Protein AF-A0A961VAF9-F1 (afdb_monomer)

Foldseek 3Di:
DQVLCVCPVVLPDPPDDPVVSVVSVVSNCVLVVLVVVVVVVVVVLVVVLVVVVDDDQQCPDPPDPGGDDDDDPVVVVVVVVVVVVCVVCVVVVVVLVCCLVPPPLCVVLVRCVQVVVLVVVVVLLCLLCVLLVSVVSVVVVVCVVVVHDPDDDPDPDDDPDDDDLVVLCVVLVVLLVQLVVVVVCVVVVSGPPVCNSSSVSSNCSSVSVVVVPDDDDDPRCSSNPDSCNVVPDPVVVVVVVVVVVVCVVVVDDPDDPPDPDPPDPPDDPDDDDDDDDDDD

Rad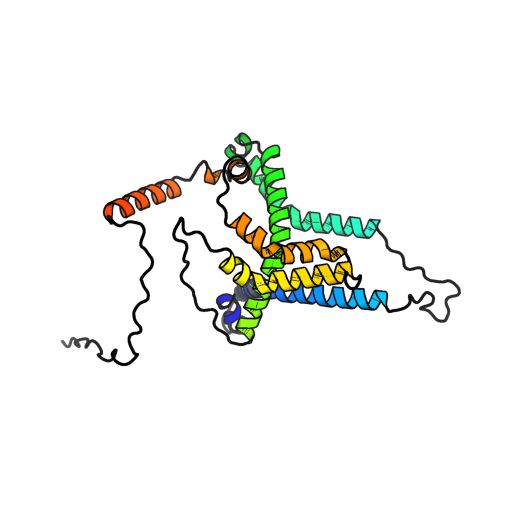ius of gyration: 27.32 Å; Cα contacts (8 Å, |Δi|>4): 139; chains: 1; bounding box: 83×64×80 Å

Nearest PDB structures (foldseek):
  1cnt-assembly2_2  TM=1.949E-01  e=6.507E+00  Homo sapiens

Structure (mmCIF, N/CA/C/O backbone):
data_AF-A0A961VAF9-F1
#
_entry.id   AF-A0A961VAF9-F1
#
loop_
_atom_site.group_PDB
_atom_site.id
_atom_site.type_symbol
_atom_site.label_atom_id
_atom_site.label_alt_id
_atom_site.label_comp_id
_atom_site.label_asym_id
_atom_site.label_entity_id
_atom_site.label_seq_id
_atom_site.pdbx_PDB_ins_code
_atom_site.Cartn_x
_atom_site.Cartn_y
_atom_site.Cartn_z
_atom_site.occupancy
_atom_site.B_iso_or_equiv
_atom_site.auth_seq_id
_atom_site.auth_comp_id
_atom_site.auth_asym_id
_atom_site.auth_atom_id
_atom_site.pdbx_PDB_model_num
ATOM 1 N N . CYS A 1 1 ? -14.436 -11.358 1.259 1.00 66.25 1 CYS A N 1
ATOM 2 C CA . CYS A 1 1 ? -14.770 -10.907 -0.113 1.00 66.25 1 CYS A CA 1
ATOM 3 C C . CYS A 1 1 ? -15.992 -11.623 -0.692 1.00 66.25 1 CYS A C 1
ATOM 5 O O . CYS A 1 1 ? -16.786 -10.971 -1.353 1.00 66.25 1 CYS A O 1
ATOM 7 N N . GLN A 1 2 ? -16.169 -12.926 -0.427 1.00 75.94 2 GLN A N 1
ATOM 8 C CA . GLN A 1 2 ? -17.202 -13.765 -1.047 1.00 75.94 2 GLN A CA 1
ATOM 9 C C . GLN A 1 2 ? -18.628 -13.188 -1.030 1.00 75.94 2 GLN A C 1
ATOM 11 O O . GLN A 1 2 ? -19.203 -13.050 -2.103 1.00 75.94 2 GLN A O 1
ATOM 16 N N . GLY A 1 3 ? -19.168 -12.780 0.126 1.00 77.38 3 GLY A N 1
ATOM 17 C CA . GLY A 1 3 ? -20.541 -12.248 0.199 1.00 77.38 3 GLY A CA 1
ATOM 18 C C . GLY A 1 3 ? -20.786 -11.068 -0.750 1.00 77.38 3 GLY A C 1
ATOM 19 O O . GLY A 1 3 ? -21.711 -11.088 -1.554 1.00 77.38 3 GLY A O 1
ATOM 20 N N . ASN A 1 4 ? -19.883 -10.084 -0.760 1.00 80.75 4 ASN A N 1
ATOM 21 C CA . ASN A 1 4 ? -20.026 -8.905 -1.620 1.00 80.75 4 ASN A CA 1
ATOM 22 C C . ASN A 1 4 ? -19.870 -9.225 -3.120 1.00 80.75 4 ASN A C 1
ATOM 24 O O . ASN A 1 4 ? -20.520 -8.584 -3.941 1.00 80.75 4 ASN A O 1
ATOM 28 N N . LEU A 1 5 ? -19.081 -10.242 -3.490 1.00 82.19 5 LEU A N 1
ATOM 29 C CA . LEU A 1 5 ? -18.934 -10.683 -4.886 1.00 82.19 5 LEU A CA 1
ATOM 30 C C . LEU A 1 5 ? -20.105 -11.551 -5.370 1.00 82.19 5 LEU A C 1
ATOM 32 O O . LEU A 1 5 ? -20.461 -11.494 -6.545 1.00 82.19 5 LEU A O 1
ATOM 36 N N . GLN A 1 6 ? -20.751 -12.314 -4.483 1.00 79.44 6 GLN A N 1
ATOM 37 C CA . GLN A 1 6 ? -21.933 -13.121 -4.821 1.00 79.44 6 GLN A CA 1
ATOM 38 C C . GLN A 1 6 ? -23.106 -12.256 -5.306 1.00 79.44 6 GLN A C 1
ATOM 40 O O . GLN A 1 6 ? -23.900 -12.675 -6.151 1.00 79.44 6 GLN A O 1
ATOM 45 N N . HIS A 1 7 ? -23.177 -11.012 -4.835 1.00 79.19 7 HIS A N 1
ATOM 46 C CA . HIS A 1 7 ? -24.197 -10.051 -5.232 1.00 79.19 7 HIS A CA 1
ATOM 47 C C . HIS A 1 7 ? -23.969 -9.416 -6.612 1.00 79.19 7 HIS A C 1
ATOM 49 O O . HIS A 1 7 ? -24.805 -8.629 -7.046 1.00 79.19 7 HIS A O 1
ATOM 55 N N . ILE A 1 8 ? -22.920 -9.779 -7.363 1.00 83.50 8 ILE A N 1
ATOM 56 C CA . ILE A 1 8 ? -22.688 -9.243 -8.718 1.00 83.50 8 ILE A CA 1
ATOM 57 C C . ILE A 1 8 ? -23.890 -9.446 -9.652 1.00 83.50 8 ILE A C 1
ATOM 59 O O . ILE A 1 8 ? -24.212 -8.577 -10.460 1.00 83.50 8 ILE A O 1
ATOM 63 N N . ARG A 1 9 ? -24.632 -10.547 -9.471 1.00 80.12 9 ARG A N 1
ATOM 64 C CA . ARG A 1 9 ? -25.852 -10.859 -10.233 1.00 80.12 9 ARG A CA 1
ATOM 65 C C . ARG A 1 9 ? -27.023 -9.916 -9.926 1.00 80.12 9 ARG A C 1
ATOM 67 O O . ARG A 1 9 ? -27.927 -9.789 -10.743 1.00 80.12 9 ARG A O 1
ATOM 74 N N . LEU A 1 10 ? -27.015 -9.226 -8.783 1.00 82.81 10 LEU A N 1
ATOM 75 C CA . LEU A 1 10 ? -28.052 -8.250 -8.426 1.00 82.81 10 LEU A CA 1
ATOM 76 C C . LEU A 1 10 ? -27.888 -6.919 -9.175 1.00 82.81 10 LEU A C 1
ATOM 78 O O . LEU A 1 10 ? -28.851 -6.160 -9.268 1.00 82.81 10 LEU A O 1
ATOM 82 N N . LEU A 1 11 ? -26.722 -6.646 -9.778 1.00 82.62 11 LEU A N 1
ATOM 83 C CA . LEU A 1 11 ? -26.528 -5.454 -10.615 1.00 82.62 11 LEU A CA 1
ATOM 84 C C . LEU A 1 11 ? -27.435 -5.462 -11.853 1.00 82.62 11 LEU A C 1
ATOM 86 O O . LEU A 1 11 ? -27.922 -4.410 -12.268 1.00 82.62 11 LEU A O 1
ATOM 90 N N . THR A 1 12 ? -27.693 -6.645 -12.416 1.00 81.38 12 THR A N 1
ATOM 91 C CA . THR A 1 12 ? -28.551 -6.837 -13.595 1.00 81.38 12 THR A CA 1
ATOM 92 C C . THR A 1 12 ? -29.995 -7.197 -13.236 1.00 81.38 12 THR A C 1
ATOM 94 O O . THR A 1 12 ? -30.848 -7.271 -14.122 1.00 81.38 12 THR A O 1
ATOM 97 N N . ALA A 1 13 ? -30.309 -7.366 -11.947 1.00 85.00 13 ALA A N 1
ATOM 98 C CA . ALA A 1 13 ? -31.657 -7.687 -11.498 1.00 85.00 13 ALA A CA 1
ATOM 99 C C . ALA A 1 13 ? -32.637 -6.523 -11.751 1.00 85.00 13 ALA A C 1
ATOM 101 O O . ALA A 1 13 ? -32.325 -5.333 -11.581 1.00 85.00 13 ALA A O 1
ATOM 102 N N . ARG A 1 14 ? -33.856 -6.873 -12.180 1.00 79.88 14 ARG A N 1
ATOM 103 C CA . ARG A 1 14 ? -34.951 -5.920 -12.412 1.00 79.88 14 ARG A CA 1
ATOM 104 C C . ARG A 1 14 ? -35.517 -5.440 -11.069 1.00 79.88 14 ARG A C 1
ATOM 106 O O . ARG A 1 14 ? -35.581 -6.211 -10.121 1.00 79.88 14 ARG A O 1
ATOM 113 N N . GLY A 1 15 ? -35.915 -4.168 -10.995 1.00 85.62 15 GLY A N 1
ATOM 114 C CA . GLY A 1 15 ? -36.557 -3.577 -9.808 1.00 85.62 15 GLY A CA 1
ATOM 115 C C . GLY A 1 15 ? -35.655 -2.722 -8.906 1.00 85.62 15 GLY A C 1
ATOM 116 O O . GLY A 1 15 ? -36.171 -1.975 -8.079 1.00 85.62 15 GLY A O 1
ATOM 117 N N . PHE A 1 16 ? -34.328 -2.743 -9.084 1.00 84.75 16 PHE A N 1
ATOM 118 C CA . PHE A 1 16 ? -33.425 -1.867 -8.326 1.00 84.75 16 PHE A CA 1
ATOM 119 C C . PHE A 1 16 ? -33.318 -0.464 -8.932 1.00 84.75 16 PHE A C 1
ATOM 121 O O . PHE A 1 16 ? -33.100 -0.308 -10.136 1.00 84.75 16 PHE A O 1
ATOM 128 N N . ARG A 1 17 ? -33.396 0.563 -8.075 1.00 90.44 17 ARG A N 1
ATOM 129 C CA . ARG A 1 17 ? -33.114 1.955 -8.455 1.00 90.44 17 ARG A CA 1
ATOM 130 C C . ARG A 1 17 ? -31.636 2.109 -8.865 1.00 90.44 17 ARG A C 1
ATOM 132 O O . ARG A 1 17 ? -30.780 1.463 -8.253 1.00 90.44 17 ARG A O 1
ATOM 139 N N . PRO A 1 18 ? -31.300 2.997 -9.823 1.00 88.00 18 PRO A N 1
ATOM 140 C CA . PRO A 1 18 ? -29.919 3.200 -10.279 1.00 88.00 18 PRO A CA 1
ATOM 141 C C . PRO A 1 18 ? -28.926 3.506 -9.150 1.00 88.00 18 PRO A C 1
ATOM 143 O O . PRO A 1 18 ? -27.828 2.960 -9.135 1.00 88.00 18 PRO A O 1
ATOM 146 N N . LEU A 1 19 ? -29.331 4.308 -8.158 1.00 92.12 19 LEU A N 1
ATOM 147 C CA . LEU A 1 19 ? -28.479 4.651 -7.015 1.00 92.12 19 LEU A CA 1
ATOM 148 C C . LEU A 1 19 ? -28.112 3.422 -6.167 1.00 92.12 19 LEU A C 1
ATOM 150 O O . LEU A 1 19 ? -26.962 3.256 -5.772 1.00 92.12 19 LEU A O 1
ATOM 154 N N . SER A 1 20 ? -29.063 2.513 -5.936 1.00 89.06 20 SER A N 1
ATOM 155 C CA . SER A 1 20 ? -28.802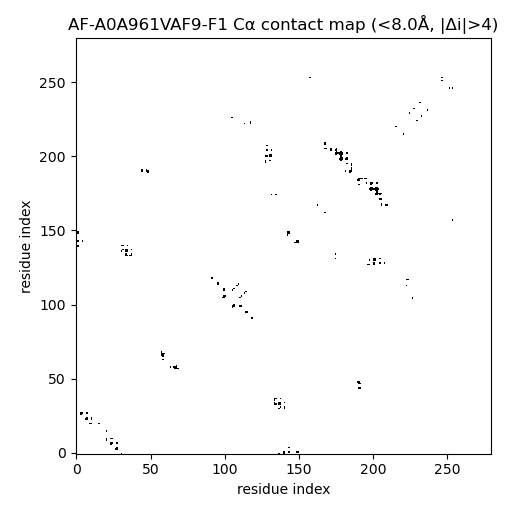 1.259 -5.221 1.00 89.06 20 SER A CA 1
ATOM 156 C C . SER A 1 20 ? -27.828 0.363 -5.990 1.00 89.06 20 SER A C 1
ATOM 158 O O . SER A 1 20 ? -26.962 -0.264 -5.383 1.00 89.06 20 SER A O 1
ATOM 160 N N . ARG A 1 21 ? -27.914 0.347 -7.328 1.00 89.69 21 ARG A N 1
ATOM 161 C CA . ARG A 1 21 ? -26.952 -0.373 -8.178 1.00 89.69 21 ARG A CA 1
ATOM 162 C C . ARG A 1 21 ? -25.558 0.235 -8.096 1.00 89.69 21 ARG A C 1
ATOM 164 O O . ARG A 1 21 ? -24.596 -0.517 -8.022 1.00 89.69 21 ARG A O 1
ATOM 171 N N . LEU A 1 22 ? -25.447 1.564 -8.059 1.00 90.69 22 LEU A N 1
ATOM 172 C CA . LEU A 1 22 ? -24.163 2.247 -7.894 1.00 90.69 22 LEU A CA 1
ATOM 173 C C . LEU A 1 22 ? -23.508 1.891 -6.553 1.00 90.69 22 LEU A C 1
ATOM 175 O O . LEU A 1 22 ? -22.325 1.565 -6.522 1.00 90.69 22 LEU A O 1
ATOM 179 N N . HIS A 1 23 ? -24.271 1.884 -5.458 1.00 89.44 23 HIS A N 1
ATOM 180 C CA . HIS A 1 23 ? -23.754 1.461 -4.153 1.00 89.44 23 HIS A CA 1
ATOM 181 C C . HIS A 1 23 ? -23.282 0.006 -4.158 1.00 89.44 23 HIS A C 1
ATOM 183 O O . HIS A 1 23 ? -22.203 -0.289 -3.642 1.00 89.44 23 HIS A O 1
ATOM 189 N N . LEU A 1 24 ? -24.054 -0.890 -4.778 1.00 89.62 24 LEU A N 1
ATOM 190 C CA . LEU A 1 24 ? -23.666 -2.290 -4.910 1.00 89.62 24 LEU A CA 1
ATOM 191 C C . LEU A 1 24 ? -22.399 -2.447 -5.767 1.00 89.62 24 LEU A C 1
ATOM 193 O O . LEU A 1 24 ? -21.477 -3.163 -5.378 1.00 89.62 24 LEU A O 1
ATOM 197 N N . ALA A 1 25 ? -22.322 -1.736 -6.894 1.00 90.25 25 ALA A N 1
ATOM 198 C CA . ALA A 1 25 ? -21.160 -1.731 -7.775 1.00 90.25 25 ALA A CA 1
ATOM 199 C C . ALA A 1 25 ? -19.915 -1.213 -7.048 1.00 90.25 25 ALA A C 1
ATOM 201 O O . ALA A 1 25 ? -18.855 -1.820 -7.156 1.00 90.25 25 ALA A O 1
ATOM 202 N N . ASN A 1 26 ? -20.046 -0.154 -6.246 1.00 90.38 26 ASN A N 1
ATOM 203 C CA . ASN A 1 26 ? -18.951 0.361 -5.429 1.00 90.38 26 ASN A CA 1
ATOM 204 C C . ASN A 1 26 ? -18.474 -0.674 -4.394 1.00 90.38 26 ASN A C 1
ATOM 206 O O . ASN A 1 26 ? -17.274 -0.864 -4.218 1.00 90.38 26 ASN A O 1
ATOM 210 N N . GLY A 1 27 ? -19.403 -1.397 -3.758 1.00 88.56 27 GLY A N 1
ATOM 211 C CA . GLY A 1 27 ? -19.077 -2.496 -2.843 1.00 88.56 27 GLY A CA 1
ATOM 212 C C . GLY A 1 27 ? -18.326 -3.648 -3.520 1.00 88.56 27 GLY A C 1
ATOM 213 O O . GLY A 1 27 ? -17.401 -4.201 -2.935 1.00 88.56 27 GLY A O 1
ATOM 214 N N . ILE A 1 28 ? -18.680 -3.979 -4.763 1.00 89.44 28 ILE A N 1
ATOM 215 C CA . ILE A 1 28 ? -17.993 -4.991 -5.582 1.00 89.44 28 ILE A CA 1
ATOM 216 C C . ILE A 1 28 ? -16.599 -4.494 -6.006 1.00 89.44 28 ILE A C 1
ATOM 218 O O . ILE A 1 28 ? -15.602 -5.198 -5.820 1.00 89.44 28 ILE A O 1
ATOM 222 N N . MET A 1 29 ? -16.511 -3.259 -6.509 1.00 90.88 29 MET A N 1
ATOM 223 C CA . MET A 1 29 ? -15.258 -2.632 -6.944 1.00 90.88 29 MET A CA 1
ATOM 224 C C . MET A 1 29 ? -14.250 -2.468 -5.809 1.00 90.88 29 MET A C 1
ATOM 226 O O . MET A 1 29 ? -13.053 -2.584 -6.055 1.00 90.88 29 MET A O 1
ATOM 230 N N . ALA A 1 30 ? -14.706 -2.286 -4.568 1.00 88.56 30 ALA A N 1
ATOM 231 C CA . ALA A 1 30 ? -13.831 -2.214 -3.402 1.00 88.56 30 ALA A CA 1
ATOM 232 C C . ALA A 1 30 ? -12.974 -3.480 -3.190 1.00 88.56 30 ALA A C 1
ATOM 234 O O . ALA A 1 30 ? -11.916 -3.380 -2.578 1.00 88.56 30 ALA A O 1
ATOM 235 N N . TYR A 1 31 ? -13.399 -4.648 -3.696 1.00 88.31 31 TYR A N 1
ATOM 236 C CA . TYR A 1 31 ? -12.602 -5.885 -3.657 1.00 88.31 31 TYR A CA 1
ATOM 237 C C . TYR A 1 31 ? -11.868 -6.175 -4.969 1.00 88.31 31 TYR A C 1
ATOM 239 O O . TYR A 1 31 ? -10.794 -6.767 -4.942 1.00 88.31 31 TYR A O 1
ATOM 247 N N . LEU A 1 32 ? -12.441 -5.788 -6.115 1.00 91.12 32 LEU A N 1
ATOM 248 C CA . LEU A 1 32 ? -11.825 -5.966 -7.440 1.00 91.12 32 LEU A CA 1
ATOM 249 C C . LEU A 1 32 ? -10.683 -4.980 -7.715 1.00 91.12 32 LEU A C 1
ATOM 251 O O . LEU A 1 32 ? -9.834 -5.254 -8.562 1.00 91.12 32 LEU A O 1
ATOM 255 N N . SER A 1 33 ? -10.635 -3.861 -6.994 1.00 93.56 33 SER A N 1
ATOM 256 C CA . SER A 1 33 ? -9.567 -2.868 -7.100 1.00 93.56 33 SER A CA 1
ATOM 257 C C . SER A 1 33 ? -8.182 -3.461 -6.830 1.00 93.56 33 SER A C 1
ATOM 259 O O . SER A 1 33 ? -7.245 -3.132 -7.551 1.00 93.56 33 SER A O 1
ATOM 261 N N . ALA A 1 34 ? -8.040 -4.372 -5.862 1.00 93.69 34 ALA A N 1
ATOM 262 C CA . ALA A 1 34 ? -6.757 -5.009 -5.560 1.00 93.69 34 ALA A CA 1
ATOM 263 C C . ALA A 1 34 ? -6.217 -5.883 -6.712 1.00 93.69 34 ALA A C 1
ATOM 265 O O . ALA A 1 34 ? -5.077 -5.654 -7.113 1.00 93.69 34 ALA A O 1
ATOM 266 N N . PRO A 1 35 ? -6.991 -6.815 -7.308 1.00 94.00 35 PRO A N 1
ATOM 267 C CA . PRO A 1 35 ? -6.584 -7.519 -8.528 1.00 94.00 35 PRO A CA 1
ATOM 268 C C . PRO A 1 35 ? -6.194 -6.596 -9.681 1.00 94.00 35 PRO A C 1
ATOM 270 O O . PRO A 1 35 ? -5.194 -6.844 -10.352 1.00 94.00 35 PRO A O 1
ATOM 273 N N . LEU A 1 36 ? -6.956 -5.522 -9.905 1.00 95.31 36 LEU A N 1
ATOM 274 C CA . LEU A 1 36 ? -6.649 -4.547 -10.954 1.00 95.31 36 LEU A CA 1
ATOM 275 C C . LEU A 1 36 ? -5.341 -3.801 -10.667 1.00 95.31 36 LEU A C 1
ATOM 277 O O . LEU A 1 36 ? -4.541 -3.594 -11.576 1.00 95.31 36 LEU A O 1
ATOM 281 N N . TRP A 1 37 ? -5.095 -3.445 -9.406 1.00 95.69 37 TRP A N 1
ATOM 282 C CA . TRP A 1 37 ? -3.845 -2.819 -8.987 1.00 95.69 37 TRP A CA 1
ATOM 283 C C . TRP A 1 37 ? -2.650 -3.772 -9.129 1.00 95.69 37 TRP A C 1
ATOM 285 O O . TRP A 1 37 ? -1.615 -3.378 -9.662 1.00 95.69 37 TRP A O 1
ATOM 295 N N . ALA A 1 38 ? -2.805 -5.043 -8.749 1.00 95.44 38 ALA A N 1
ATOM 296 C CA . ALA A 1 38 ? -1.780 -6.064 -8.953 1.00 95.44 38 ALA A CA 1
ATOM 297 C C . ALA A 1 38 ? -1.462 -6.257 -10.445 1.00 95.44 38 ALA A C 1
ATOM 299 O O . ALA A 1 38 ? -0.294 -6.299 -10.826 1.00 95.44 38 ALA A O 1
ATOM 300 N N . LEU A 1 39 ? -2.488 -6.311 -11.301 1.00 96.25 39 LEU A N 1
ATOM 301 C CA . LEU A 1 39 ? -2.316 -6.398 -12.751 1.00 96.25 39 LEU A CA 1
ATOM 302 C C . LEU A 1 39 ? -1.578 -5.174 -13.305 1.00 96.25 39 LEU A C 1
ATOM 304 O O . LEU A 1 39 ? -0.668 -5.328 -14.115 1.00 96.25 39 LEU A O 1
ATOM 308 N N . PHE A 1 40 ? -1.922 -3.973 -12.837 1.00 95.44 40 PHE A N 1
ATOM 309 C CA . PHE A 1 40 ? -1.217 -2.745 -13.199 1.00 95.44 40 PHE A CA 1
ATOM 310 C C . PHE A 1 40 ? 0.277 -2.810 -12.842 1.00 95.44 40 PHE A C 1
ATOM 312 O O . PHE A 1 40 ? 1.111 -2.470 -13.678 1.00 95.44 40 PHE A O 1
ATOM 319 N N . LEU A 1 41 ? 0.631 -3.308 -11.651 1.00 93.88 41 LEU A N 1
ATOM 320 C CA . LEU A 1 41 ? 2.032 -3.490 -11.249 1.00 93.88 41 LEU A CA 1
ATOM 321 C C . LEU A 1 41 ? 2.765 -4.512 -12.128 1.00 93.88 41 LEU A C 1
ATOM 323 O O . LEU A 1 41 ? 3.905 -4.270 -12.516 1.00 93.88 41 LEU A O 1
ATOM 327 N N . VAL A 1 42 ? 2.118 -5.631 -12.470 1.00 93.75 42 VAL A N 1
ATOM 328 C CA . VAL A 1 42 ? 2.696 -6.661 -13.351 1.00 93.75 42 VAL A CA 1
ATOM 329 C C . VAL A 1 42 ? 2.936 -6.109 -14.754 1.00 93.75 42 VAL A C 1
ATOM 331 O O . VAL A 1 42 ? 4.034 -6.250 -15.285 1.00 93.75 42 VAL A O 1
ATOM 334 N N . ILE A 1 43 ? 1.942 -5.439 -15.342 1.00 94.69 43 ILE A N 1
ATOM 335 C CA . ILE A 1 43 ? 2.075 -4.809 -16.661 1.00 94.69 43 ILE A CA 1
ATOM 336 C C . ILE A 1 43 ? 3.176 -3.744 -16.628 1.00 94.69 43 ILE A C 1
ATOM 338 O O . ILE A 1 43 ? 4.029 -3.722 -17.511 1.00 94.69 43 ILE A O 1
ATOM 342 N N . GLY A 1 44 ? 3.212 -2.907 -15.588 1.00 91.62 44 GLY A N 1
ATOM 343 C CA . GLY A 1 44 ? 4.259 -1.903 -15.407 1.00 91.62 44 GLY A CA 1
ATOM 344 C C . GLY A 1 44 ? 5.659 -2.514 -15.310 1.00 91.62 44 GLY A C 1
ATOM 345 O O . GLY A 1 44 ? 6.590 -2.004 -15.928 1.00 91.62 44 GLY A O 1
ATOM 346 N N . ALA A 1 45 ? 5.809 -3.636 -14.602 1.00 89.94 45 ALA A N 1
ATOM 347 C CA . ALA A 1 45 ? 7.071 -4.366 -14.520 1.00 89.94 45 ALA A CA 1
ATOM 348 C C . ALA A 1 45 ? 7.495 -4.957 -15.878 1.00 89.94 45 ALA A C 1
ATOM 350 O O . ALA A 1 45 ? 8.669 -4.874 -16.234 1.00 89.94 45 ALA A O 1
ATOM 351 N N . ILE A 1 46 ? 6.552 -5.499 -16.658 1.00 91.00 46 ILE A N 1
ATOM 352 C CA . ILE A 1 46 ? 6.816 -6.009 -18.014 1.00 91.00 46 ILE A CA 1
ATOM 353 C C . ILE A 1 46 ? 7.276 -4.875 -18.937 1.00 91.00 46 ILE A C 1
ATOM 355 O O . ILE A 1 46 ? 8.287 -5.022 -19.619 1.00 91.00 46 ILE A O 1
ATOM 359 N N . ILE A 1 47 ? 6.579 -3.734 -18.927 1.00 88.75 47 ILE A N 1
ATOM 360 C CA . ILE A 1 47 ? 6.949 -2.558 -19.730 1.00 88.75 47 ILE A CA 1
ATOM 361 C C . ILE A 1 47 ? 8.336 -2.048 -19.323 1.00 88.75 47 ILE A C 1
ATOM 363 O O . ILE A 1 47 ? 9.161 -1.750 -20.184 1.00 88.75 47 ILE A O 1
ATOM 367 N N . ALA A 1 48 ? 8.628 -1.992 -18.021 1.00 86.00 48 ALA A N 1
ATOM 368 C CA . ALA A 1 48 ? 9.946 -1.597 -17.531 1.00 86.00 48 ALA A CA 1
ATOM 369 C C . ALA A 1 48 ? 11.056 -2.547 -18.012 1.00 86.00 48 ALA A C 1
ATOM 371 O O . ALA A 1 48 ? 12.142 -2.089 -18.355 1.00 86.00 48 ALA A O 1
ATOM 372 N N . LEU A 1 49 ? 10.792 -3.855 -18.077 1.00 85.81 49 LEU A N 1
ATOM 373 C CA . LEU A 1 49 ? 11.743 -4.837 -18.601 1.00 85.81 49 LEU A CA 1
ATOM 374 C C . LEU A 1 49 ? 11.932 -4.709 -20.124 1.00 85.81 49 LEU A C 1
ATOM 376 O O . LEU A 1 49 ? 13.053 -4.796 -20.623 1.00 85.81 49 LEU A O 1
ATOM 380 N N . GLN A 1 50 ? 10.855 -4.445 -20.869 1.00 85.38 50 GLN A N 1
ATOM 381 C CA . GLN A 1 50 ? 10.928 -4.161 -22.306 1.00 85.38 50 GLN A CA 1
ATOM 382 C C . GLN A 1 50 ? 11.751 -2.900 -22.588 1.00 85.38 50 GLN A C 1
ATOM 384 O O . GLN A 1 50 ? 12.606 -2.914 -23.468 1.00 85.38 50 GLN A O 1
ATOM 389 N N . GLY A 1 51 ? 11.572 -1.841 -21.794 1.00 81.00 51 GLY A N 1
ATOM 390 C CA . GLY A 1 51 ? 12.348 -0.605 -21.921 1.00 81.00 51 GLY A CA 1
ATOM 391 C C . GLY A 1 51 ? 13.856 -0.778 -21.702 1.00 81.00 51 GLY A C 1
ATOM 392 O O . GLY A 1 51 ? 14.630 0.024 -22.208 1.00 81.00 51 GLY A O 1
ATOM 393 N N . GLN A 1 52 ? 14.293 -1.826 -20.994 1.00 77.81 52 GLN A N 1
ATOM 394 C CA . GLN A 1 52 ? 15.720 -2.148 -20.838 1.00 77.81 52 GLN A CA 1
ATOM 395 C C . GLN A 1 52 ? 16.314 -2.884 -22.047 1.00 77.81 52 GLN A C 1
ATOM 397 O O . GLN A 1 52 ? 17.530 -2.898 -22.221 1.00 77.81 52 GLN A O 1
ATOM 402 N N . THR A 1 53 ? 15.475 -3.528 -22.860 1.00 78.62 53 THR A N 1
ATOM 403 C CA . THR A 1 53 ? 15.904 -4.373 -23.988 1.00 78.62 53 THR A CA 1
ATOM 404 C C . THR A 1 53 ? 15.660 -3.722 -25.345 1.00 78.62 53 THR A C 1
ATOM 406 O O . THR A 1 53 ? 16.344 -4.058 -26.310 1.00 78.62 53 THR A O 1
ATOM 409 N N . MET A 1 54 ? 14.718 -2.779 -25.432 1.00 77.81 54 MET A N 1
ATOM 410 C CA . MET A 1 54 ? 14.480 -1.997 -26.639 1.00 77.81 54 MET A CA 1
ATOM 411 C C . MET A 1 54 ? 15.515 -0.870 -26.762 1.00 77.81 54 MET A C 1
ATOM 413 O O . MET A 1 54 ? 15.620 -0.045 -25.852 1.00 77.81 54 MET A O 1
ATOM 417 N N . PRO A 1 55 ? 16.270 -0.796 -27.873 1.00 75.88 55 PRO A N 1
ATOM 418 C CA . PRO A 1 55 ? 17.131 0.347 -28.134 1.00 75.88 55 PRO A CA 1
ATOM 419 C C . PRO A 1 55 ? 16.280 1.614 -28.277 1.00 75.88 55 PRO A C 1
ATOM 421 O O . PRO A 1 55 ? 15.198 1.591 -28.863 1.00 75.88 55 PRO A O 1
ATOM 424 N N . ILE A 1 56 ? 16.773 2.721 -27.725 1.00 77.25 56 ILE A N 1
ATOM 425 C CA . ILE A 1 56 ? 16.114 4.023 -27.832 1.00 77.25 56 ILE A CA 1
ATOM 426 C C . ILE A 1 56 ? 16.189 4.473 -29.293 1.00 77.25 56 ILE A C 1
ATOM 428 O O . ILE A 1 56 ? 17.282 4.623 -29.840 1.00 77.25 56 ILE A O 1
ATOM 432 N N . ASP A 1 57 ? 15.030 4.690 -29.913 1.00 77.94 57 ASP A N 1
ATOM 433 C CA . ASP A 1 57 ? 14.950 5.254 -31.256 1.00 77.94 57 ASP A CA 1
ATOM 434 C C . ASP A 1 57 ? 15.086 6.780 -31.188 1.00 77.94 57 ASP A C 1
ATOM 436 O O . ASP A 1 57 ? 14.181 7.492 -30.748 1.00 77.94 57 ASP A O 1
ATOM 440 N N . TYR A 1 58 ? 16.257 7.280 -31.579 1.00 81.56 58 TYR A N 1
ATOM 441 C CA . TYR A 1 58 ? 16.551 8.713 -31.617 1.00 81.56 58 TYR A CA 1
ATOM 442 C C . TYR A 1 58 ? 16.013 9.396 -32.884 1.00 81.56 58 TYR A C 1
ATOM 444 O O .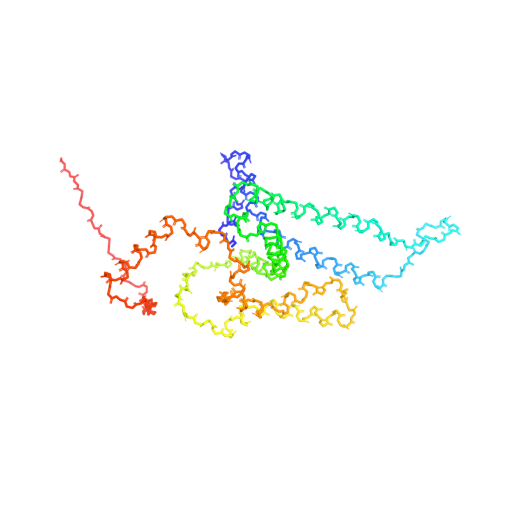 TYR A 1 58 ? 15.977 10.626 -32.922 1.00 81.56 58 TYR A O 1
ATOM 452 N N . PHE A 1 59 ? 15.594 8.629 -33.898 1.00 84.38 59 PHE A N 1
ATOM 453 C CA . PHE A 1 59 ? 15.062 9.125 -35.170 1.00 84.38 59 PHE A CA 1
ATOM 454 C C . PHE A 1 59 ? 13.726 8.438 -35.507 1.00 84.38 59 PHE A C 1
ATOM 456 O O . PHE A 1 59 ? 13.614 7.779 -36.541 1.00 84.38 59 PHE A O 1
ATOM 463 N N . PRO A 1 60 ? 12.686 8.617 -34.669 1.00 79.38 60 PRO A N 1
ATOM 464 C CA . PRO A 1 60 ? 11.386 7.984 -34.891 1.00 79.38 60 PRO A CA 1
ATOM 465 C C . PRO A 1 60 ? 10.670 8.505 -36.149 1.00 79.38 60 PRO A C 1
ATOM 467 O O . PRO A 1 60 ? 9.774 7.842 -36.669 1.00 79.38 60 PRO A O 1
ATOM 470 N N . ASP A 1 61 ? 11.044 9.693 -36.638 1.00 80.94 61 ASP A N 1
ATOM 471 C CA . ASP A 1 61 ? 10.561 10.255 -37.900 1.00 80.94 61 ASP A CA 1
ATOM 472 C C . ASP A 1 61 ? 11.638 10.089 -38.994 1.00 80.94 61 ASP A C 1
ATOM 474 O O . ASP A 1 61 ? 12.734 10.647 -38.843 1.00 80.94 61 ASP A O 1
ATOM 478 N N . PRO A 1 62 ? 11.343 9.380 -40.107 1.00 79.12 62 PRO A N 1
ATOM 479 C CA . PRO A 1 62 ? 12.286 9.156 -41.206 1.00 79.12 62 PRO A CA 1
ATOM 480 C C . PRO A 1 62 ? 12.881 10.432 -41.812 1.00 79.12 62 PRO A C 1
ATOM 482 O O . PRO A 1 62 ? 13.931 10.368 -42.450 1.00 79.12 62 PRO A O 1
ATOM 485 N N . TYR A 1 63 ? 12.212 11.579 -41.651 1.00 84.94 63 TYR A N 1
ATOM 486 C CA . TYR A 1 63 ? 12.614 12.850 -42.254 1.00 84.94 63 TYR A CA 1
ATOM 487 C C . TYR A 1 63 ? 13.166 13.870 -41.244 1.00 84.94 63 TYR A C 1
ATOM 489 O O . TYR A 1 63 ? 13.370 15.033 -41.603 1.00 84.94 63 TYR A O 1
ATOM 497 N N . SER A 1 64 ? 13.444 13.471 -39.997 1.00 84.19 64 SER A N 1
ATOM 498 C CA . SER A 1 64 ? 14.068 14.367 -39.016 1.00 84.19 64 SER A CA 1
ATOM 499 C C . SER A 1 64 ? 15.585 14.457 -39.208 1.00 84.19 64 SER A C 1
ATOM 501 O O . SER A 1 64 ? 16.301 13.462 -39.141 1.00 84.19 64 SER A O 1
ATOM 503 N N . LEU A 1 65 ? 16.100 15.678 -39.383 1.00 83.62 65 LEU A N 1
ATOM 504 C CA . LEU A 1 65 ? 17.543 15.961 -39.448 1.00 83.62 65 LEU A CA 1
ATOM 505 C C . LEU A 1 65 ? 18.207 16.031 -38.060 1.00 83.62 65 LEU A C 1
ATOM 507 O O . LEU A 1 65 ? 19.431 16.116 -37.970 1.00 83.62 65 LEU A O 1
ATOM 511 N N . PHE A 1 66 ? 17.415 16.013 -36.982 1.00 86.19 66 PHE A N 1
ATOM 512 C CA . PHE A 1 66 ? 17.892 16.138 -35.605 1.00 86.19 66 PHE A CA 1
ATOM 513 C C . PHE A 1 66 ? 17.364 14.995 -34.727 1.00 86.19 66 PHE A C 1
ATOM 515 O O . PHE A 1 66 ? 16.195 14.619 -34.860 1.00 86.19 66 PHE A O 1
ATOM 522 N N . PRO A 1 67 ? 18.188 14.457 -33.809 1.00 83.38 67 PRO A N 1
ATOM 523 C CA . PRO A 1 67 ? 17.751 13.408 -32.900 1.00 83.38 67 PRO A CA 1
ATOM 524 C C . PRO A 1 67 ? 16.763 13.948 -31.858 1.00 83.38 67 PRO A C 1
ATOM 526 O O . PRO A 1 67 ? 16.956 15.034 -31.301 1.00 83.38 67 PRO A O 1
ATOM 529 N N . THR A 1 68 ? 15.734 13.165 -31.534 1.00 81.44 68 THR A N 1
ATOM 530 C CA . THR A 1 68 ? 14.848 13.433 -30.396 1.00 81.44 68 THR A CA 1
ATOM 531 C C . THR A 1 68 ? 15.395 12.754 -29.151 1.00 81.44 68 THR A C 1
ATOM 533 O O . THR A 1 68 ? 15.324 11.534 -29.004 1.00 81.44 68 THR A O 1
ATOM 536 N N . TRP A 1 69 ? 15.953 13.545 -28.238 1.00 78.94 69 TRP A N 1
ATOM 537 C CA . TRP A 1 69 ? 16.440 13.031 -26.963 1.00 78.94 69 TRP A CA 1
ATOM 538 C C . TRP A 1 69 ? 15.266 12.704 -26.032 1.00 78.94 69 TRP A C 1
ATOM 540 O O . TRP A 1 69 ? 14.372 13.540 -25.874 1.00 78.94 69 TRP A O 1
ATOM 550 N N . PRO A 1 70 ? 15.255 11.534 -25.374 1.00 74.50 70 PRO A N 1
ATOM 551 C CA . PRO A 1 70 ? 14.273 11.248 -24.338 1.00 74.50 70 PRO A CA 1
ATOM 552 C C . PRO A 1 70 ? 14.489 12.197 -23.151 1.00 74.50 70 PRO A C 1
ATOM 554 O O . PRO A 1 70 ? 15.539 12.183 -22.510 1.00 74.50 70 PRO A O 1
ATOM 557 N N . VAL A 1 71 ? 13.492 13.036 -22.861 1.00 76.81 71 VAL A N 1
ATOM 558 C CA . VAL A 1 71 ? 13.529 13.993 -21.746 1.00 76.81 71 VAL A CA 1
ATOM 559 C C . VAL A 1 71 ? 12.732 13.434 -20.571 1.00 76.81 71 VAL A C 1
ATOM 561 O O . VAL A 1 71 ? 11.529 13.202 -20.683 1.00 76.81 71 VAL A O 1
ATOM 564 N N . ILE A 1 72 ? 13.394 13.256 -19.427 1.00 75.69 72 ILE A N 1
ATOM 565 C CA . ILE A 1 72 ? 12.733 12.998 -18.144 1.00 75.69 72 ILE A CA 1
ATOM 566 C C . ILE A 1 72 ? 12.529 14.352 -17.460 1.00 75.69 72 ILE A C 1
ATOM 568 O O . ILE A 1 72 ? 13.477 14.950 -16.957 1.00 75.69 72 ILE A O 1
ATOM 572 N N . ASP A 1 73 ? 11.294 14.853 -17.470 1.00 85.25 73 ASP A N 1
ATOM 573 C CA . ASP A 1 73 ? 10.938 16.115 -16.814 1.00 85.25 73 ASP A CA 1
ATOM 574 C C . ASP A 1 73 ? 10.643 15.869 -15.324 1.00 85.25 73 ASP A C 1
ATOM 576 O O . ASP A 1 73 ? 9.519 15.548 -14.917 1.00 85.25 73 ASP A O 1
ATOM 580 N N . SER A 1 74 ? 11.697 15.967 -14.512 1.00 87.06 74 SER A N 1
ATOM 581 C CA . SER A 1 74 ? 11.645 15.754 -13.062 1.00 87.06 74 SER A CA 1
ATOM 582 C C . SER A 1 74 ? 10.702 16.727 -12.352 1.00 87.06 74 SER A C 1
ATOM 584 O O . SER A 1 74 ? 10.031 16.330 -11.398 1.00 87.06 74 SER A O 1
ATOM 586 N N . ASP A 1 75 ? 10.596 17.970 -12.827 1.00 90.88 75 ASP A N 1
ATOM 587 C CA . ASP A 1 75 ? 9.743 18.990 -12.212 1.00 90.88 75 ASP A CA 1
ATOM 588 C C . ASP A 1 75 ? 8.266 18.645 -12.401 1.00 90.88 75 ASP A C 1
ATOM 590 O O . ASP A 1 75 ? 7.477 18.684 -11.453 1.00 90.88 75 ASP A O 1
ATOM 594 N N . ARG A 1 76 ? 7.875 18.224 -13.610 1.00 89.69 76 ARG A N 1
ATOM 595 C CA . ARG A 1 76 ? 6.511 17.736 -13.862 1.00 89.69 76 ARG A CA 1
ATOM 596 C C . ARG A 1 76 ? 6.200 16.483 -13.053 1.00 89.69 76 ARG A C 1
ATOM 598 O O . ARG A 1 76 ? 5.102 16.386 -12.504 1.00 89.69 76 ARG A O 1
ATOM 605 N N . ALA A 1 77 ? 7.146 15.550 -12.943 1.00 89.06 77 ALA A N 1
ATOM 606 C CA . ALA A 1 77 ? 6.968 14.341 -12.144 1.00 89.06 77 ALA A CA 1
ATOM 607 C C . ALA A 1 77 ? 6.759 14.663 -10.652 1.00 89.06 77 ALA A C 1
ATOM 609 O O . ALA A 1 77 ? 5.836 14.130 -10.032 1.00 89.06 77 ALA A O 1
ATOM 610 N N . LEU A 1 78 ? 7.554 15.580 -10.091 1.00 92.31 78 LEU A N 1
ATOM 611 C CA . LEU A 1 78 ? 7.411 16.042 -8.708 1.00 92.31 78 LEU A CA 1
ATOM 612 C C . LEU A 1 78 ? 6.097 16.795 -8.480 1.00 92.31 78 LEU A C 1
ATOM 614 O O . LEU A 1 78 ? 5.436 16.564 -7.470 1.00 92.31 78 LEU A O 1
ATOM 618 N N . ASN A 1 79 ? 5.672 17.638 -9.423 1.00 94.62 79 ASN A N 1
ATOM 619 C CA . ASN A 1 79 ? 4.390 18.339 -9.334 1.00 94.62 79 ASN A CA 1
ATOM 620 C C . ASN A 1 79 ? 3.206 17.364 -9.352 1.00 94.62 79 ASN A C 1
ATOM 622 O O . ASN A 1 79 ? 2.294 17.478 -8.532 1.00 94.62 79 ASN A O 1
ATOM 626 N N . LEU A 1 80 ? 3.234 16.363 -10.237 1.00 93.38 80 LEU A N 1
ATOM 627 C CA . LEU A 1 80 ? 2.223 15.305 -10.265 1.00 93.38 80 LEU A CA 1
ATOM 628 C C . LEU A 1 80 ? 2.221 14.492 -8.963 1.00 93.38 80 LEU A C 1
ATOM 630 O O . LEU A 1 80 ? 1.150 14.207 -8.422 1.00 93.38 80 LEU A O 1
ATOM 634 N N . LEU A 1 81 ? 3.397 14.168 -8.417 1.00 92.50 81 LEU A N 1
ATOM 635 C CA . LEU A 1 81 ? 3.525 13.492 -7.124 1.00 92.50 81 LEU A CA 1
ATOM 636 C C . LEU A 1 81 ? 2.951 14.340 -5.978 1.00 92.50 81 LEU A C 1
ATOM 638 O O . LEU A 1 81 ? 2.214 13.825 -5.141 1.00 92.50 81 LEU A O 1
ATOM 642 N N . ALA A 1 82 ? 3.237 15.642 -5.952 1.00 95.00 82 ALA A N 1
ATOM 643 C CA . ALA A 1 82 ? 2.740 16.552 -4.925 1.00 95.00 82 ALA A CA 1
ATOM 644 C C . ALA A 1 82 ? 1.212 16.692 -4.978 1.00 95.00 82 ALA A C 1
ATOM 646 O O . ALA A 1 82 ? 0.548 16.615 -3.944 1.00 95.00 82 ALA A O 1
ATOM 647 N N . ILE A 1 83 ? 0.639 16.836 -6.179 1.00 96.50 83 ILE A N 1
ATOM 648 C CA . ILE A 1 83 ? -0.815 16.918 -6.372 1.00 96.50 83 ILE A CA 1
ATOM 649 C C . ILE A 1 83 ? -1.483 15.611 -5.941 1.00 96.50 83 ILE A C 1
ATOM 651 O O . ILE A 1 83 ? -2.454 15.634 -5.185 1.00 96.50 83 ILE A O 1
ATOM 655 N N . THR A 1 84 ? -0.960 14.464 -6.377 1.00 95.06 84 THR A N 1
ATOM 656 C CA . THR A 1 84 ? -1.530 13.153 -6.027 1.00 95.06 84 THR A CA 1
ATOM 657 C C . THR A 1 84 ? -1.436 12.866 -4.530 1.00 95.06 84 THR A C 1
ATOM 659 O O . THR A 1 84 ? -2.437 12.482 -3.924 1.00 95.06 84 THR A O 1
ATOM 662 N N . ALA A 1 85 ? -0.287 13.123 -3.901 1.00 92.69 85 ALA A N 1
ATOM 663 C CA . ALA A 1 85 ? -0.133 13.020 -2.452 1.00 92.69 85 ALA A CA 1
ATOM 664 C C . ALA A 1 85 ? -1.095 13.966 -1.713 1.00 92.69 85 ALA A C 1
ATOM 666 O O . ALA A 1 85 ? -1.739 13.555 -0.748 1.00 92.69 85 ALA A O 1
ATOM 667 N N . GLY A 1 86 ? -1.252 15.202 -2.196 1.00 94.25 86 GLY A N 1
ATOM 668 C CA . GLY A 1 86 ? -2.195 16.176 -1.655 1.00 94.25 86 GLY A CA 1
ATOM 669 C C . GLY A 1 86 ? -3.634 15.668 -1.683 1.00 94.25 86 GLY A C 1
ATOM 670 O O . GLY A 1 86 ? -4.296 15.667 -0.650 1.00 94.25 86 GLY A O 1
ATOM 671 N N . VAL A 1 87 ? -4.104 15.160 -2.825 1.00 95.94 87 VAL A N 1
ATOM 672 C CA . VAL A 1 87 ? -5.462 14.607 -2.970 1.00 95.94 87 VAL A CA 1
ATOM 673 C C . VAL A 1 87 ? -5.684 13.398 -2.054 1.00 95.94 87 VAL A C 1
ATOM 675 O O . VAL A 1 87 ? -6.736 13.296 -1.422 1.00 95.94 87 VAL A O 1
ATOM 678 N N . LEU A 1 88 ? -4.698 12.503 -1.935 1.00 92.88 88 LEU A N 1
ATOM 679 C CA . LEU A 1 88 ? -4.799 11.305 -1.093 1.00 92.88 88 LEU A CA 1
ATOM 680 C C . LEU A 1 88 ? -4.798 11.627 0.409 1.00 92.88 88 LEU A C 1
ATOM 682 O O . LEU A 1 88 ? -5.511 10.983 1.181 1.00 92.88 88 LEU A O 1
ATOM 686 N N . LEU A 1 89 ? -4.007 12.614 0.836 1.00 93.50 89 LEU A N 1
ATOM 687 C CA . LEU A 1 89 ? -3.849 12.975 2.248 1.00 93.50 89 LEU A CA 1
ATOM 688 C C . LEU A 1 89 ? -4.843 14.048 2.714 1.00 93.50 89 LEU A C 1
ATOM 690 O O . LEU A 1 89 ? -5.129 14.126 3.911 1.00 93.50 89 LEU A O 1
ATOM 694 N N . ALA A 1 90 ? -5.413 14.832 1.795 1.00 94.75 90 ALA A N 1
ATOM 695 C CA . ALA A 1 90 ? -6.381 15.891 2.078 1.00 94.75 90 ALA A CA 1
ATOM 696 C C . ALA A 1 90 ? -7.513 15.476 3.034 1.00 94.75 90 ALA A C 1
ATOM 698 O O . ALA A 1 90 ? -7.700 16.174 4.033 1.00 94.75 90 ALA A O 1
ATOM 699 N N . PRO A 1 91 ? -8.249 14.361 2.827 1.00 94.44 91 PRO A N 1
ATOM 700 C CA . PRO A 1 91 ? -9.342 13.999 3.729 1.00 94.44 91 PRO A CA 1
ATOM 701 C C . PRO A 1 91 ? -8.857 13.678 5.150 1.00 94.44 91 PRO A C 1
ATOM 703 O O . PRO A 1 91 ? -9.531 14.035 6.117 1.00 94.44 91 PRO A O 1
ATOM 706 N N . LYS A 1 92 ? -7.672 13.066 5.305 1.00 92.12 92 LYS A N 1
ATOM 707 C CA . LYS A 1 92 ? -7.080 12.804 6.628 1.00 92.12 92 LYS A CA 1
ATOM 708 C C . LYS A 1 92 ? -6.678 14.101 7.331 1.00 92.12 92 LYS A C 1
ATOM 710 O O . LYS A 1 92 ? -6.964 14.265 8.515 1.00 92.12 92 LYS A O 1
ATOM 715 N N . LEU A 1 93 ? -6.055 15.034 6.608 1.00 91.69 93 LEU A N 1
ATOM 716 C CA . LEU A 1 93 ? -5.650 16.332 7.157 1.00 91.69 93 LEU A CA 1
ATOM 717 C C . LEU A 1 93 ? -6.858 17.209 7.508 1.00 91.69 93 LEU A C 1
ATOM 719 O O . LEU A 1 93 ? -6.863 17.843 8.560 1.00 91.69 93 LEU A O 1
ATOM 723 N N . ALA A 1 94 ? -7.906 17.196 6.682 1.00 93.69 94 ALA A N 1
ATOM 724 C CA . ALA A 1 94 ? -9.162 17.879 6.972 1.00 93.69 94 ALA A CA 1
ATOM 725 C C . ALA A 1 94 ? -9.850 17.286 8.211 1.00 93.69 94 ALA A C 1
ATOM 727 O O . ALA A 1 94 ? -10.266 18.030 9.096 1.00 93.69 94 ALA A O 1
ATOM 728 N N . GLY A 1 95 ? -9.908 15.954 8.322 1.00 91.69 95 GLY A N 1
ATOM 729 C CA . GLY A 1 95 ? -10.441 15.273 9.504 1.00 91.69 95 GLY A CA 1
ATOM 730 C C . GLY A 1 95 ? -9.673 15.623 10.781 1.00 91.69 95 GLY A C 1
ATOM 731 O O . GLY A 1 95 ? -10.287 15.912 11.807 1.00 91.69 95 GLY A O 1
ATOM 732 N N . LEU A 1 96 ? -8.339 15.683 10.707 1.00 90.44 96 LEU A N 1
ATOM 733 C CA . LEU A 1 96 ? -7.497 16.152 11.808 1.00 90.44 96 LEU A CA 1
ATOM 734 C C . LEU A 1 96 ? -7.791 17.613 12.168 1.00 90.44 96 LEU A C 1
ATOM 736 O O . LEU A 1 96 ? -7.941 17.939 13.345 1.00 90.44 96 LEU A O 1
ATOM 740 N N . ALA A 1 97 ? -7.898 18.486 11.165 1.00 91.56 97 ALA A N 1
ATOM 741 C CA . ALA A 1 97 ? -8.186 19.898 11.374 1.00 91.56 97 ALA A CA 1
ATOM 742 C C . ALA A 1 97 ? -9.531 20.095 12.078 1.00 91.56 97 ALA A C 1
ATOM 744 O O . ALA A 1 97 ? -9.604 20.873 13.029 1.00 91.56 97 ALA A O 1
ATOM 745 N N . VAL A 1 98 ? -10.569 19.371 11.648 1.00 92.62 98 VAL A N 1
ATOM 746 C CA . VAL A 1 98 ? -11.888 19.384 12.290 1.00 92.62 98 VAL A CA 1
ATOM 747 C C . VAL A 1 98 ? -11.780 18.860 13.717 1.00 92.62 98 VAL A C 1
ATOM 749 O O . VAL A 1 98 ? -12.188 19.563 14.633 1.00 92.62 98 VAL A O 1
ATOM 752 N N . LEU A 1 99 ? -11.154 17.697 13.934 1.00 88.69 99 LEU A N 1
ATOM 753 C CA . LEU A 1 99 ? -10.998 17.098 15.263 1.00 88.69 99 LEU A CA 1
ATOM 754 C C . LEU A 1 99 ? -10.340 18.063 16.258 1.00 88.69 99 LEU A C 1
ATOM 756 O O . LEU A 1 99 ? -10.841 18.247 17.365 1.00 88.69 99 LEU A O 1
ATOM 760 N N . VAL A 1 100 ? -9.241 18.712 15.864 1.00 88.69 100 VAL A N 1
ATOM 761 C CA . VAL A 1 100 ? -8.533 19.666 16.730 1.00 88.69 100 VAL A CA 1
ATOM 762 C C . VAL A 1 100 ? -9.355 20.937 16.970 1.00 88.69 100 VAL A C 1
ATOM 764 O O . VAL A 1 100 ? -9.229 21.542 18.031 1.00 88.69 100 VAL A O 1
ATOM 767 N N . GLN A 1 101 ? -10.199 21.360 16.029 1.00 90.19 101 GLN A N 1
ATOM 768 C CA . GLN A 1 101 ? -11.030 22.558 16.189 1.00 90.19 101 GLN A CA 1
ATOM 769 C C . GLN A 1 101 ? -12.289 22.305 17.026 1.00 90.19 101 GLN A C 1
ATOM 771 O O . GLN A 1 101 ? -12.652 23.151 17.842 1.00 90.19 101 GLN A O 1
ATOM 776 N N . THR A 1 102 ? -12.944 21.156 16.848 1.00 88.12 102 THR A N 1
ATOM 777 C CA . THR A 1 102 ? -14.253 20.868 17.451 1.00 88.12 102 THR A CA 1
ATOM 778 C C . THR A 1 102 ? -14.169 20.145 18.786 1.00 88.12 102 THR A C 1
ATOM 780 O O . THR A 1 102 ? -15.079 20.298 19.594 1.00 88.12 102 THR A O 1
ATOM 783 N N . ASP A 1 103 ? -13.122 19.348 19.029 1.00 84.81 103 ASP A N 1
ATOM 784 C CA . ASP A 1 103 ? -12.990 18.543 20.248 1.00 84.81 103 ASP A CA 1
ATOM 785 C C . ASP A 1 103 ? -11.996 19.187 21.244 1.00 84.81 103 ASP A C 1
ATOM 787 O O . ASP A 1 103 ? -10.773 19.144 21.047 1.00 84.81 103 ASP A O 1
ATOM 791 N N . PRO A 1 104 ? -12.479 19.764 22.366 1.00 82.75 104 PRO A N 1
ATOM 792 C CA . PRO A 1 104 ? -11.615 20.332 23.399 1.00 82.75 104 PRO A CA 1
ATOM 793 C C . PRO A 1 104 ? -10.668 19.302 24.028 1.00 82.75 104 PRO A C 1
ATOM 795 O O . PRO A 1 104 ? -9.582 19.666 24.486 1.00 82.75 104 PRO A O 1
ATOM 798 N N . MET A 1 105 ? -11.055 18.022 24.057 1.00 77.94 105 MET A N 1
ATOM 799 C CA . MET A 1 105 ? -10.242 16.934 24.599 1.00 77.94 105 MET A CA 1
ATOM 800 C C . MET A 1 105 ? -9.028 16.671 23.703 1.00 77.94 105 MET A C 1
ATOM 802 O O . MET A 1 105 ? -7.912 16.545 24.208 1.00 77.94 105 MET A O 1
ATOM 806 N N . ALA A 1 106 ? -9.222 16.681 22.380 1.00 80.81 106 ALA A N 1
ATOM 807 C CA . ALA A 1 106 ? -8.145 16.525 21.403 1.00 80.81 106 ALA A CA 1
ATOM 808 C C . ALA A 1 106 ? -7.096 17.647 21.524 1.00 80.81 106 ALA A C 1
ATOM 810 O O . ALA A 1 106 ? -5.891 17.388 21.475 1.00 80.81 106 ALA A O 1
ATOM 811 N N . ARG A 1 107 ? -7.532 18.891 2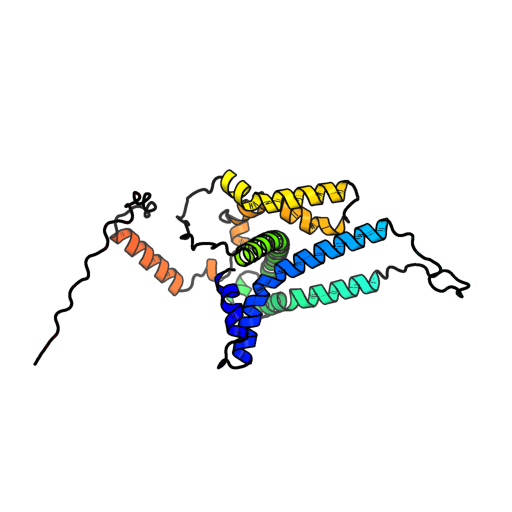1.777 1.00 80.19 107 ARG A N 1
ATOM 812 C CA . ARG A 1 107 ? -6.628 20.031 22.033 1.00 80.19 107 ARG A CA 1
ATOM 813 C C . ARG A 1 107 ? -5.828 19.871 23.321 1.00 80.19 107 ARG A C 1
ATOM 815 O O . ARG A 1 107 ? -4.620 20.091 23.319 1.00 80.19 107 ARG A O 1
ATOM 822 N N . ARG A 1 108 ? -6.485 19.456 24.411 1.00 79.62 108 ARG A N 1
ATOM 823 C CA . ARG A 1 108 ? -5.836 19.207 25.714 1.00 79.62 108 ARG A CA 1
ATOM 824 C C . ARG A 1 108 ? -4.788 18.095 25.655 1.00 79.62 108 ARG A C 1
ATOM 826 O O . ARG A 1 108 ? -3.916 18.033 26.510 1.00 79.62 108 ARG A O 1
ATOM 833 N N . TRP A 1 109 ? -4.861 17.237 24.645 1.00 72.56 109 TRP A N 1
ATOM 834 C CA . TRP A 1 109 ? -3.948 16.117 24.431 1.00 72.56 109 TRP A CA 1
ATOM 835 C C . TRP A 1 109 ? -2.735 16.424 23.550 1.00 72.56 109 TRP A C 1
ATOM 837 O O . TRP A 1 109 ? -1.980 15.517 23.209 1.00 72.56 109 TRP A O 1
ATOM 847 N N . GLY A 1 110 ? -2.518 17.692 23.202 1.00 78.38 110 GLY A N 1
ATOM 848 C CA . GLY A 1 110 ? -1.398 18.132 22.367 1.00 78.38 110 GLY A CA 1
ATOM 849 C C . GLY A 1 110 ? -1.809 18.530 20.951 1.00 78.38 110 GLY A C 1
ATOM 850 O O . GLY A 1 110 ? -0.973 19.031 20.207 1.00 78.38 110 GLY A O 1
ATOM 851 N N . GLY A 1 111 ? -3.086 18.364 20.576 1.00 85.75 111 GLY A N 1
ATOM 852 C CA . GLY A 1 111 ? -3.622 18.827 19.295 1.00 85.75 111 GLY A CA 1
ATOM 853 C C . GLY A 1 111 ? -2.740 18.416 18.115 1.00 85.75 111 GLY A C 1
ATOM 854 O O . GLY A 1 111 ? -2.424 17.239 17.943 1.00 85.75 111 GLY A O 1
ATOM 855 N N . TRP A 1 112 ? -2.297 19.397 17.329 1.00 87.06 112 TRP A N 1
ATOM 856 C CA . TRP A 1 112 ? -1.471 19.175 16.142 1.00 87.06 112 TRP A CA 1
ATOM 857 C C . TRP A 1 112 ? -0.137 18.476 16.420 1.00 87.06 112 TRP A C 1
ATOM 859 O O . TRP A 1 112 ? 0.232 17.585 15.660 1.00 87.06 112 TRP A O 1
ATOM 869 N N . SER A 1 113 ? 0.578 18.823 17.495 1.00 87.00 113 SER A N 1
ATOM 870 C CA . SER A 1 113 ? 1.942 18.314 17.716 1.00 87.00 113 SER A CA 1
ATOM 871 C C . SER A 1 113 ? 1.982 16.823 18.044 1.00 87.00 113 SER A C 1
ATOM 873 O O . SER A 1 113 ? 2.965 16.158 17.733 1.00 87.00 113 SER A O 1
ATOM 875 N N . ARG A 1 114 ? 0.906 16.281 18.627 1.00 85.00 114 ARG A N 1
ATOM 876 C CA . ARG A 1 114 ? 0.788 14.850 18.940 1.00 85.00 114 ARG A CA 1
ATOM 877 C C . ARG A 1 114 ? 0.040 14.067 17.865 1.00 85.00 114 ARG A C 1
ATOM 879 O O . ARG A 1 114 ? 0.430 12.951 17.543 1.00 85.00 114 ARG A O 1
ATOM 886 N N . LEU A 1 115 ? -1.031 14.634 17.310 1.00 87.25 115 LEU A N 1
ATOM 887 C CA . LEU A 1 115 ? -1.898 13.914 16.375 1.00 87.25 115 LEU A CA 1
ATOM 888 C C . LEU A 1 115 ? -1.331 13.863 14.952 1.00 87.25 115 LEU A C 1
ATOM 890 O O . LEU A 1 115 ? -1.535 12.868 14.261 1.00 87.25 115 LEU A O 1
ATOM 894 N N . LEU A 1 116 ? -0.594 14.890 14.516 1.00 89.19 116 LEU A N 1
ATOM 895 C CA . LEU A 1 116 ? 0.036 14.893 13.195 1.00 89.19 116 LEU A CA 1
ATOM 896 C C . LEU A 1 116 ? 1.058 13.752 13.030 1.00 89.19 116 LEU A C 1
ATOM 898 O O . LEU A 1 116 ? 0.895 12.971 12.091 1.00 89.19 11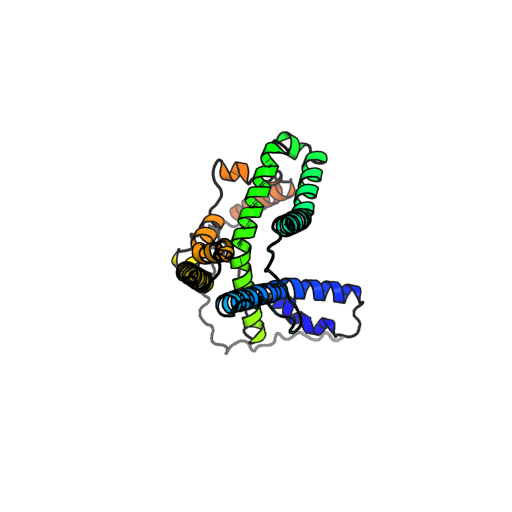6 LEU A O 1
ATOM 902 N N . PRO A 1 117 ? 2.062 13.572 13.916 1.00 89.00 117 PRO A N 1
ATOM 903 C CA . PRO A 1 117 ? 2.990 12.450 13.786 1.00 89.00 117 PRO A CA 1
ATOM 904 C C . PRO A 1 117 ? 2.291 11.094 13.939 1.00 89.00 117 PRO A C 1
ATOM 906 O O . PRO A 1 117 ? 2.685 10.146 13.267 1.00 89.00 117 PRO A O 1
ATOM 909 N N . ALA A 1 118 ? 1.229 10.995 14.748 1.00 87.56 118 ALA A N 1
ATOM 910 C CA . ALA A 1 118 ? 0.438 9.769 14.866 1.00 87.56 118 ALA A CA 1
ATOM 911 C C . ALA A 1 118 ? -0.253 9.398 13.543 1.00 87.56 118 ALA A C 1
ATOM 913 O O . ALA A 1 118 ? -0.143 8.260 13.095 1.00 87.56 118 ALA A O 1
ATOM 914 N N . ILE A 1 119 ? -0.889 10.362 12.868 1.00 89.69 119 ILE A N 1
ATOM 915 C CA . ILE A 1 119 ? -1.521 10.145 11.556 1.00 89.69 119 ILE A CA 1
ATOM 916 C C . ILE A 1 119 ? -0.486 9.839 10.472 1.00 89.69 119 ILE A C 1
ATOM 918 O O . ILE A 1 119 ? -0.748 9.015 9.593 1.00 89.69 119 ILE A O 1
ATOM 922 N N . LEU A 1 120 ? 0.691 10.467 10.516 1.00 90.44 120 LEU A N 1
ATOM 923 C CA . LEU A 1 120 ? 1.783 10.154 9.591 1.00 90.44 120 LEU A CA 1
ATOM 924 C C . LEU A 1 120 ? 2.291 8.724 9.799 1.00 90.44 120 LEU A C 1
ATOM 926 O O . LEU A 1 120 ? 2.407 7.980 8.827 1.00 90.44 120 LEU A O 1
ATOM 930 N N . ALA A 1 121 ? 2.520 8.315 11.048 1.00 90.06 121 ALA A N 1
ATOM 931 C CA . ALA A 1 121 ? 2.925 6.953 11.383 1.00 90.06 121 ALA A CA 1
ATOM 932 C C . ALA A 1 121 ? 1.856 5.925 10.977 1.00 90.06 121 ALA A C 1
ATOM 934 O O . ALA A 1 121 ? 2.179 4.913 10.360 1.00 90.06 121 ALA A O 1
ATOM 935 N N . GLU A 1 122 ? 0.580 6.208 11.246 1.00 90.94 122 GLU A N 1
ATOM 936 C CA . GLU A 1 122 ? -0.550 5.387 10.804 1.00 90.94 122 GLU A CA 1
ATOM 937 C C . GLU A 1 122 ? -0.595 5.274 9.275 1.00 90.94 122 GLU A C 1
ATOM 939 O O . GLU A 1 122 ? -0.837 4.197 8.736 1.00 90.94 122 GLU A O 1
ATOM 944 N N . THR A 1 123 ? -0.350 6.372 8.559 1.00 92.12 123 THR A N 1
ATOM 945 C CA . THR A 1 123 ? -0.365 6.401 7.091 1.00 92.12 123 THR A CA 1
ATOM 946 C C . THR A 1 123 ? 0.803 5.618 6.505 1.00 92.12 123 THR A C 1
ATOM 948 O O . THR A 1 123 ? 0.590 4.836 5.582 1.00 92.12 123 THR A O 1
ATOM 951 N N . LEU A 1 124 ? 2.005 5.751 7.071 1.00 91.88 124 LEU A N 1
ATOM 952 C CA . LEU A 1 124 ? 3.173 4.969 6.669 1.00 91.88 124 LEU A CA 1
ATOM 953 C C . LEU A 1 124 ? 2.945 3.472 6.909 1.00 91.88 124 LEU A C 1
ATOM 955 O O . LEU A 1 124 ? 3.181 2.655 6.023 1.00 91.88 124 LEU A O 1
ATOM 959 N N . LEU A 1 125 ? 2.422 3.118 8.082 1.00 91.19 125 LEU A N 1
ATOM 960 C CA . LEU A 1 125 ? 2.080 1.742 8.420 1.00 91.19 125 LEU A CA 1
ATOM 961 C C . LEU A 1 125 ? 0.977 1.192 7.504 1.00 91.19 125 LEU A C 1
ATOM 963 O O . LEU A 1 125 ? 1.079 0.066 7.027 1.00 91.19 125 LEU A O 1
ATOM 967 N N . SER A 1 126 ? -0.048 1.992 7.201 1.00 92.56 126 SER A N 1
ATOM 968 C CA . SER A 1 126 ? -1.120 1.618 6.271 1.00 92.56 126 SER A CA 1
ATOM 969 C C . SER A 1 126 ? -0.582 1.392 4.860 1.00 92.56 126 SER A C 1
ATOM 971 O O . SER A 1 126 ? -0.942 0.405 4.222 1.00 92.56 126 SER A O 1
ATOM 973 N N . ALA A 1 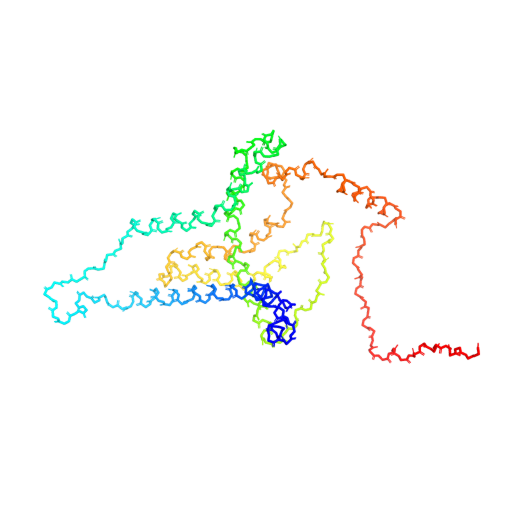127 ? 0.309 2.267 4.386 1.00 92.88 127 ALA A N 1
ATOM 974 C CA . ALA A 1 127 ? 0.974 2.118 3.096 1.00 92.88 127 ALA A CA 1
ATOM 975 C C . ALA A 1 127 ? 1.833 0.847 3.051 1.00 92.88 127 ALA A C 1
ATOM 977 O O . ALA A 1 127 ? 1.836 0.149 2.042 1.00 92.88 127 ALA A O 1
ATOM 978 N N . LEU A 1 128 ? 2.499 0.502 4.156 1.00 93.31 128 LEU A N 1
ATOM 979 C CA . LEU A 1 128 ? 3.292 -0.719 4.270 1.00 93.31 128 LEU A CA 1
ATOM 980 C C . LEU A 1 128 ? 2.425 -1.983 4.357 1.00 93.31 128 LEU A C 1
ATOM 982 O O . LEU A 1 128 ? 2.846 -3.035 3.901 1.00 93.31 128 LEU A O 1
ATOM 986 N N . VAL A 1 129 ? 1.215 -1.915 4.909 1.00 94.75 129 VAL A N 1
ATOM 987 C CA . VAL A 1 129 ? 0.291 -3.063 4.975 1.00 94.75 129 VAL A CA 1
ATOM 988 C C . VAL A 1 129 ? -0.516 -3.232 3.679 1.00 94.75 129 VAL A C 1
ATOM 990 O O . VAL A 1 129 ? -0.969 -4.336 3.374 1.00 94.75 129 VAL A O 1
ATOM 993 N N . ALA A 1 130 ? -0.677 -2.175 2.879 1.00 94.81 130 ALA A N 1
ATOM 994 C CA . ALA A 1 130 ? -1.506 -2.201 1.674 1.00 94.81 130 ALA A CA 1
ATOM 995 C C . ALA A 1 130 ? -1.109 -3.287 0.646 1.00 94.81 130 ALA A C 1
ATOM 997 O O . ALA A 1 130 ? -2.014 -3.987 0.186 1.00 94.81 130 ALA A O 1
ATOM 998 N N . PRO A 1 131 ? 0.180 -3.522 0.312 1.00 96.06 131 PRO A N 1
ATOM 999 C CA . PRO A 1 131 ? 0.567 -4.611 -0.590 1.00 96.06 131 PRO A CA 1
ATOM 1000 C C . PRO A 1 131 ? 0.231 -6.005 -0.051 1.00 96.06 131 PRO A C 1
ATOM 1002 O O . PRO A 1 131 ? -0.217 -6.866 -0.807 1.00 96.06 131 PRO A O 1
ATOM 1005 N N . ILE A 1 132 ? 0.387 -6.219 1.259 1.00 95.88 132 ILE A N 1
ATOM 1006 C CA . ILE A 1 132 ? 0.022 -7.483 1.918 1.00 95.88 132 ILE A CA 1
ATOM 1007 C C . ILE A 1 132 ? -1.479 -7.729 1.750 1.00 95.88 132 ILE A C 1
ATOM 1009 O O . ILE A 1 132 ? -1.914 -8.796 1.315 1.00 95.88 132 ILE A O 1
ATOM 1013 N N . LEU A 1 133 ? -2.286 -6.700 2.028 1.00 94.44 133 LEU A N 1
ATOM 1014 C CA . LEU A 1 133 ? -3.731 -6.780 1.866 1.00 94.44 133 LEU A CA 1
ATOM 1015 C C . LEU A 1 133 ? -4.135 -6.980 0.397 1.00 94.44 133 LEU A C 1
ATOM 1017 O O . LEU A 1 133 ? -5.083 -7.719 0.137 1.00 94.44 133 LEU A O 1
ATOM 1021 N N . MET A 1 134 ? -3.419 -6.372 -0.553 1.00 96.12 134 MET A N 1
ATOM 1022 C CA . MET A 1 134 ? -3.644 -6.572 -1.987 1.00 96.12 134 MET A CA 1
ATOM 1023 C C . MET A 1 134 ? -3.500 -8.045 -2.363 1.00 96.12 134 MET A C 1
ATOM 1025 O O . MET A 1 134 ? -4.422 -8.592 -2.963 1.00 96.12 134 MET A O 1
ATOM 1029 N N . VAL A 1 135 ? -2.403 -8.709 -1.979 1.00 95.75 135 VAL A N 1
ATOM 1030 C CA . VAL A 1 135 ? -2.207 -10.142 -2.271 1.00 95.75 135 VAL A CA 1
ATOM 1031 C C . VAL A 1 135 ? -3.343 -10.971 -1.671 1.00 95.75 135 VAL A C 1
ATOM 1033 O O . VAL A 1 135 ? -3.952 -11.780 -2.373 1.00 95.75 135 VAL A O 1
ATOM 1036 N N . HIS A 1 136 ? -3.717 -10.708 -0.419 1.00 92.44 136 HIS A N 1
ATOM 1037 C CA . HIS A 1 136 ? -4.803 -11.434 0.235 1.00 92.44 136 HIS A CA 1
ATOM 1038 C C . HIS A 1 136 ? -6.165 -11.231 -0.453 1.00 92.44 136 HIS A C 1
ATOM 1040 O O . HIS A 1 136 ? -6.959 -12.170 -0.589 1.00 92.44 136 HIS A O 1
ATOM 1046 N N . GLN A 1 137 ? -6.446 -10.010 -0.916 1.00 92.81 137 GLN A N 1
ATOM 1047 C CA . GLN A 1 137 ? -7.651 -9.702 -1.683 1.00 92.81 137 GLN A CA 1
ATOM 1048 C C . GLN A 1 137 ? -7.627 -10.383 -3.055 1.00 92.81 137 GLN A C 1
ATOM 1050 O O . GLN A 1 137 ? -8.642 -10.961 -3.438 1.00 92.81 137 GLN A O 1
ATOM 1055 N N . CYS A 1 138 ? -6.485 -10.417 -3.747 1.00 94.19 138 CYS A N 1
ATOM 1056 C CA . CYS A 1 138 ? -6.318 -11.157 -5.000 1.00 94.19 138 CYS A CA 1
ATOM 1057 C C . CYS A 1 138 ? -6.599 -12.652 -4.823 1.00 94.19 138 CYS A C 1
ATOM 1059 O O . CYS A 1 138 ? -7.393 -13.219 -5.574 1.00 94.19 138 CYS A O 1
ATOM 1061 N N . LEU A 1 139 ? -6.016 -13.280 -3.796 1.00 92.00 139 LEU A N 1
ATOM 1062 C CA . LEU A 1 139 ? -6.251 -14.691 -3.475 1.00 92.00 139 LEU A CA 1
ATOM 1063 C C . LEU A 1 139 ? -7.724 -14.958 -3.145 1.00 92.00 139 LEU A C 1
ATOM 1065 O O . LEU A 1 139 ? -8.301 -15.935 -3.620 1.00 92.00 139 LEU A O 1
ATOM 1069 N N . SER A 1 140 ? -8.350 -14.065 -2.375 1.00 89.75 140 SER A N 1
ATOM 1070 C CA . SER A 1 140 ? -9.766 -14.166 -2.004 1.00 89.75 140 SER A CA 1
ATOM 1071 C C . SER A 1 140 ? -10.718 -13.969 -3.185 1.00 89.75 140 SER A C 1
ATOM 1073 O O . SER A 1 140 ? -11.794 -14.556 -3.212 1.00 89.75 140 SER A O 1
ATOM 1075 N N . VAL A 1 141 ? -10.374 -13.112 -4.148 1.00 91.06 141 VAL A N 1
ATOM 1076 C CA . VAL A 1 141 ? -11.150 -12.954 -5.387 1.00 91.06 141 VAL A CA 1
ATOM 1077 C C . VAL A 1 141 ? -10.960 -14.192 -6.265 1.00 91.06 141 VAL A C 1
ATOM 1079 O O . VAL A 1 141 ? -11.940 -14.749 -6.754 1.00 91.06 141 VAL A O 1
ATOM 1082 N N . GLY A 1 142 ? -9.722 -14.674 -6.404 1.00 90.06 142 GLY A N 1
ATOM 1083 C CA . GLY A 1 142 ? -9.403 -15.881 -7.166 1.00 90.06 142 GLY A CA 1
ATOM 1084 C C . GLY A 1 142 ? -10.106 -17.132 -6.635 1.00 90.06 142 GLY A C 1
ATOM 1085 O O . GLY A 1 142 ? -10.627 -17.918 -7.423 1.00 90.06 142 GLY A O 1
ATOM 1086 N N . SER A 1 143 ? -10.200 -17.303 -5.312 1.00 88.62 143 SER A N 1
ATOM 1087 C CA . SER A 1 143 ? -10.913 -18.441 -4.719 1.00 88.62 143 SER A CA 1
ATOM 1088 C C . SER A 1 143 ? -12.405 -18.433 -5.056 1.00 88.62 143 SER A C 1
ATOM 1090 O O . SER A 1 143 ? -12.948 -19.479 -5.408 1.00 88.62 143 SER A O 1
ATOM 1092 N N . VAL A 1 144 ? -13.043 -17.258 -5.036 1.00 88.06 144 VAL A N 1
ATOM 1093 C CA . VAL A 1 144 ? -14.455 -17.089 -5.411 1.00 88.06 144 VAL A CA 1
ATOM 1094 C C . VAL A 1 144 ? -14.677 -17.393 -6.893 1.00 88.06 144 VAL A C 1
ATOM 1096 O O . VAL A 1 144 ? -15.654 -18.054 -7.232 1.00 88.06 144 VAL A O 1
ATOM 1099 N N . LEU A 1 145 ? -13.767 -16.969 -7.778 1.00 85.56 145 LEU A N 1
ATOM 1100 C CA . LEU A 1 145 ? -13.865 -17.249 -9.217 1.00 85.56 145 LEU A CA 1
ATOM 1101 C C . LEU A 1 145 ? -13.735 -18.744 -9.546 1.00 85.56 145 LEU A C 1
ATOM 1103 O O . LEU A 1 145 ? -14.396 -19.225 -10.460 1.00 85.56 145 LEU A O 1
ATOM 1107 N N . VAL A 1 146 ? -12.929 -19.484 -8.781 1.00 88.06 146 VAL A N 1
ATOM 1108 C CA . VAL A 1 146 ? -12.780 -20.948 -8.907 1.00 88.06 146 VAL A CA 1
ATOM 1109 C C . VAL A 1 146 ? -13.938 -21.706 -8.229 1.00 88.06 146 VAL A C 1
ATOM 1111 O O . VAL A 1 146 ? -14.018 -22.927 -8.316 1.00 88.06 146 VAL A O 1
ATOM 1114 N N . GLY A 1 147 ? -14.859 -21.002 -7.563 1.00 82.50 147 GLY A N 1
ATOM 1115 C CA . GLY A 1 147 ? -16.000 -21.606 -6.871 1.00 82.50 147 GLY A CA 1
ATOM 1116 C C . GLY A 1 147 ? -15.639 -22.256 -5.533 1.00 82.50 147 GLY A C 1
ATOM 1117 O O . GLY A 1 147 ? -16.370 -23.119 -5.058 1.00 82.50 147 GLY A O 1
ATOM 1118 N N . ARG A 1 148 ? -14.511 -21.873 -4.917 1.00 82.44 148 ARG A N 1
ATOM 1119 C CA . ARG A 1 148 ? -14.157 -22.323 -3.565 1.00 82.44 148 ARG A CA 1
ATOM 1120 C C . ARG A 1 148 ? -14.858 -21.462 -2.523 1.00 82.44 148 ARG A C 1
ATOM 1122 O O . ARG A 1 148 ? -14.651 -20.249 -2.479 1.00 82.44 148 ARG A O 1
ATOM 1129 N N . ASP A 1 149 ? -15.592 -22.112 -1.628 1.00 73.81 149 ASP A N 1
ATOM 1130 C CA . ASP A 1 149 ? -16.209 -21.443 -0.491 1.00 73.81 149 ASP A CA 1
ATOM 1131 C C . ASP A 1 149 ? -15.186 -21.169 0.615 1.00 73.81 149 ASP A C 1
ATOM 1133 O O . ASP A 1 149 ? -14.605 -22.070 1.226 1.00 73.81 149 ASP A O 1
ATOM 1137 N N . GLY A 1 150 ? -14.981 -19.886 0.903 1.00 66.56 150 GLY A N 1
ATOM 1138 C CA . GLY A 1 150 ? -14.309 -19.431 2.109 1.00 66.56 150 GLY A CA 1
ATOM 1139 C C . GLY A 1 150 ? -15.299 -19.488 3.262 1.00 66.56 150 GLY A C 1
ATOM 1140 O O . GLY A 1 150 ? -15.868 -18.464 3.626 1.00 66.56 150 GLY A O 1
ATOM 1141 N N . GLY A 1 151 ? -15.553 -20.685 3.794 1.00 64.31 151 GLY A N 1
ATOM 1142 C CA . GLY A 1 151 ? -16.499 -20.884 4.892 1.00 64.31 151 GLY A CA 1
ATOM 1143 C C . GLY A 1 151 ? -16.288 -19.896 6.048 1.00 64.31 151 GLY A C 1
ATOM 1144 O O . GLY A 1 151 ? -15.162 -19.476 6.341 1.00 64.31 151 GLY A O 1
ATOM 1145 N N . TRP A 1 152 ? -17.379 -19.519 6.717 1.00 66.12 152 TRP A N 1
ATOM 1146 C CA . TRP A 1 152 ? -17.328 -18.632 7.876 1.00 66.12 152 TRP A CA 1
ATOM 1147 C C . TRP A 1 152 ? -16.646 -19.345 9.046 1.00 66.12 152 TRP A C 1
ATOM 1149 O O . TRP A 1 152 ? -17.244 -20.175 9.728 1.00 66.12 152 TRP A O 1
ATOM 1159 N N . LYS A 1 153 ? -15.368 -19.037 9.280 1.00 67.88 153 LYS A N 1
ATOM 1160 C CA . LYS A 1 153 ? -14.648 -19.550 10.448 1.00 67.88 153 LYS A CA 1
ATOM 1161 C C . LYS A 1 153 ? -15.011 -18.697 11.665 1.00 67.88 153 LYS A C 1
ATOM 1163 O O . LYS A 1 153 ? -14.830 -17.478 11.603 1.00 67.88 153 LYS A O 1
ATOM 1168 N N . PRO A 1 154 ? -15.485 -19.292 12.775 1.00 70.19 154 PRO A N 1
ATOM 1169 C CA . PRO A 1 154 ? -15.770 -18.532 13.982 1.00 70.19 154 PRO A CA 1
ATOM 1170 C C . PRO A 1 154 ? -14.491 -17.842 14.466 1.00 70.19 154 PRO A C 1
ATOM 1172 O O . PRO A 1 154 ? -13.405 -18.431 14.474 1.00 70.19 154 PRO A O 1
ATOM 1175 N N . LEU A 1 155 ? -14.614 -16.569 14.843 1.00 61.31 155 LEU A N 1
ATOM 1176 C CA . LEU A 1 155 ? -13.491 -15.757 15.294 1.00 61.31 155 LEU A CA 1
ATOM 1177 C C . LEU A 1 155 ? -12.934 -16.325 16.609 1.00 61.31 155 LEU A C 1
ATOM 1179 O O . LEU A 1 155 ? -13.428 -16.016 17.691 1.00 61.31 155 LEU A O 1
ATOM 1183 N N . ARG A 1 156 ? -11.866 -17.125 16.533 1.00 57.44 156 ARG A N 1
ATOM 1184 C CA . ARG A 1 156 ? -11.071 -17.533 17.701 1.00 57.44 156 ARG A CA 1
ATOM 1185 C C . ARG A 1 156 ? -10.205 -16.360 18.168 1.00 57.44 156 ARG A C 1
ATOM 1187 O O . ARG A 1 156 ? -9.010 -16.310 17.903 1.00 57.44 156 ARG A O 1
ATOM 1194 N N . ARG A 1 157 ? -10.809 -15.391 18.857 1.00 58.56 157 ARG A N 1
ATOM 1195 C CA . ARG A 1 157 ? -10.081 -14.427 19.698 1.00 58.56 157 ARG A CA 1
ATOM 1196 C C . ARG A 1 157 ? -10.499 -14.618 21.148 1.00 58.56 157 ARG A C 1
ATOM 1198 O O . ARG A 1 157 ? -11.261 -13.825 21.692 1.00 58.56 157 ARG A O 1
ATOM 1205 N N . ALA A 1 158 ? -9.985 -15.678 21.767 1.00 56.34 158 ALA A N 1
ATOM 1206 C CA . ALA A 1 158 ? -9.898 -15.713 23.219 1.00 56.34 158 ALA A CA 1
ATOM 1207 C C .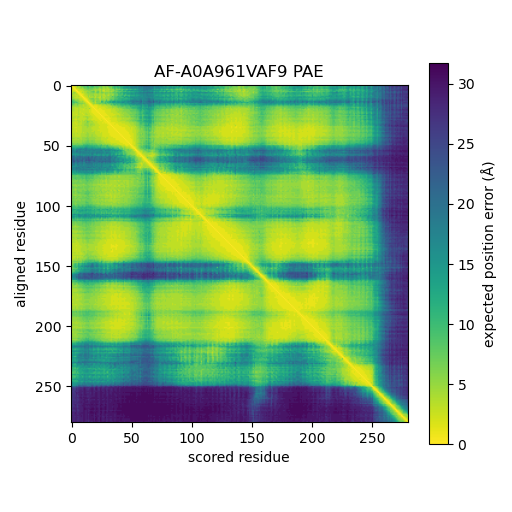 ALA A 1 158 ? -8.773 -14.743 23.641 1.00 56.34 158 ALA A C 1
ATOM 1209 O O . ALA A 1 158 ? -7.677 -14.800 23.070 1.00 56.34 158 ALA A O 1
ATOM 1210 N N . PRO A 1 159 ? -9.020 -13.802 24.567 1.00 54.34 159 PRO A N 1
ATOM 1211 C CA . PRO A 1 159 ? -7.968 -12.925 25.064 1.00 54.34 159 PRO A CA 1
ATOM 1212 C C . PRO A 1 159 ? -6.864 -13.761 25.734 1.00 54.34 159 PRO A C 1
ATOM 1214 O O . PRO A 1 159 ? -7.147 -14.540 26.635 1.00 54.34 159 PRO A O 1
ATOM 1217 N N . GLY A 1 160 ? -5.613 -13.595 25.289 1.00 58.12 160 GLY A N 1
ATOM 1218 C CA . GLY A 1 160 ? -4.434 -14.224 25.904 1.00 58.12 160 GLY A CA 1
ATOM 1219 C C . GLY A 1 160 ? -3.865 -15.456 25.190 1.00 58.12 160 GLY A C 1
ATOM 1220 O O . GLY A 1 160 ? -2.813 -15.941 25.595 1.00 58.12 160 GLY A O 1
ATOM 1221 N N . THR A 1 161 ? -4.481 -15.957 24.113 1.00 64.81 161 THR A N 1
ATOM 1222 C CA . THR A 1 161 ? -3.889 -17.065 23.344 1.00 64.81 161 THR A CA 1
ATOM 1223 C C . THR A 1 161 ? -2.806 -16.546 22.397 1.00 64.81 161 THR A C 1
ATOM 1225 O O . THR A 1 161 ? -3.107 -15.874 21.409 1.00 64.81 161 THR A O 1
ATOM 1228 N N . ALA A 1 162 ? -1.542 -16.865 22.686 1.00 67.69 162 ALA A N 1
ATOM 1229 C CA . ALA A 1 162 ? -0.434 -16.599 21.775 1.00 67.69 162 ALA A CA 1
ATOM 1230 C C . ALA A 1 162 ? -0.607 -17.424 20.489 1.00 67.69 162 ALA A C 1
ATOM 1232 O O . ALA A 1 162 ? -0.748 -18.647 20.530 1.00 67.69 162 ALA A O 1
ATOM 1233 N N . ILE A 1 163 ? -0.613 -16.751 19.339 1.00 79.25 163 ILE A N 1
ATOM 1234 C CA . ILE A 1 163 ? -0.650 -17.414 18.034 1.00 79.25 163 ILE A CA 1
ATOM 1235 C C . ILE A 1 163 ? 0.779 -17.884 17.720 1.00 79.25 163 ILE A C 1
ATOM 1237 O O . ILE A 1 163 ? 1.700 -17.066 17.771 1.00 79.25 163 ILE A O 1
ATOM 1241 N N . PRO A 1 164 ? 1.002 -19.170 17.396 1.00 85.62 164 PRO A N 1
ATOM 1242 C CA . PRO A 1 164 ? 2.344 -19.664 17.116 1.00 85.62 164 PRO A CA 1
ATOM 1243 C C . PRO A 1 164 ? 2.920 -19.002 15.858 1.00 85.62 164 PRO A C 1
ATOM 1245 O O . PRO A 1 164 ? 2.206 -18.792 14.876 1.00 85.62 164 PRO A O 1
ATOM 1248 N N . LEU A 1 165 ? 4.233 -18.744 15.845 1.00 87.19 165 LEU A N 1
ATOM 1249 C CA . LEU A 1 165 ? 4.941 -18.153 14.698 1.00 87.19 165 LEU A CA 1
ATOM 1250 C C . LEU A 1 165 ? 4.685 -18.928 13.395 1.00 87.19 165 LEU A C 1
ATOM 1252 O O . LEU A 1 165 ? 4.477 -18.332 12.340 1.00 87.19 165 LEU A O 1
ATOM 1256 N N . ALA A 1 166 ? 4.617 -20.259 13.482 1.00 89.56 166 ALA A N 1
ATOM 1257 C CA . ALA A 1 166 ? 4.312 -21.124 12.348 1.00 89.56 166 ALA A CA 1
ATOM 1258 C C . ALA A 1 166 ? 2.943 -20.822 11.710 1.00 89.56 166 ALA A C 1
ATOM 1260 O O . ALA A 1 166 ? 2.790 -20.969 10.500 1.00 89.56 166 ALA A O 1
ATOM 1261 N N . ALA A 1 167 ? 1.951 -20.376 12.488 1.00 88.31 167 ALA A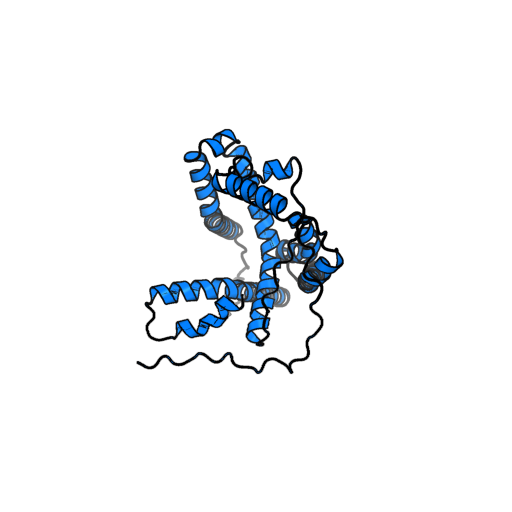 N 1
ATOM 1262 C CA . ALA A 1 167 ? 0.657 -19.985 11.937 1.00 88.31 167 ALA A CA 1
ATOM 1263 C C . ALA A 1 167 ? 0.761 -18.683 11.128 1.00 88.31 167 ALA A C 1
ATOM 1265 O O . ALA A 1 167 ? 0.200 -18.619 10.037 1.00 88.31 167 ALA A O 1
ATOM 1266 N N . PHE A 1 168 ? 1.526 -17.691 11.599 1.00 88.56 168 PHE A N 1
ATOM 1267 C CA . PHE A 1 168 ? 1.794 -16.470 10.828 1.00 88.56 168 PHE A CA 1
ATOM 1268 C C . PHE A 1 168 ? 2.580 -16.766 9.550 1.00 88.56 168 PHE A C 1
ATOM 1270 O O . PHE A 1 168 ? 2.211 -16.275 8.487 1.00 88.56 168 PHE A O 1
ATOM 1277 N N . ALA A 1 169 ? 3.618 -17.602 9.638 1.00 91.19 169 ALA A N 1
ATOM 1278 C CA . ALA A 1 169 ? 4.434 -17.983 8.488 1.00 91.19 169 ALA A CA 1
ATOM 1279 C C . ALA A 1 169 ? 3.615 -18.715 7.417 1.00 91.19 169 ALA A C 1
ATOM 1281 O O . ALA A 1 169 ? 3.739 -18.413 6.237 1.00 91.19 169 ALA A O 1
ATOM 1282 N N . ARG A 1 170 ? 2.734 -19.642 7.818 1.00 91.25 170 ARG A N 1
ATOM 1283 C CA . ARG A 1 170 ? 1.844 -20.350 6.883 1.00 91.25 170 ARG A CA 1
ATOM 1284 C C . ARG A 1 170 ? 0.788 -19.434 6.277 1.00 91.25 170 ARG A C 1
ATOM 1286 O O . ARG A 1 170 ? 0.437 -19.618 5.118 1.00 91.25 170 ARG A O 1
ATOM 1293 N N . PHE A 1 171 ? 0.270 -18.485 7.054 1.00 90.06 171 PHE A N 1
ATOM 1294 C CA . PHE A 1 171 ? -0.741 -17.545 6.579 1.00 90.06 171 PHE A CA 1
ATOM 1295 C C . PHE A 1 171 ? -0.169 -16.554 5.559 1.00 90.06 171 PHE A C 1
ATOM 1297 O O . PHE A 1 171 ? -0.806 -16.331 4.539 1.00 90.06 171 PHE A O 1
ATOM 1304 N N . HIS A 1 172 ? 1.036 -16.028 5.806 1.00 94.88 172 HIS A N 1
ATOM 1305 C CA . HIS A 1 172 ? 1.715 -15.046 4.944 1.00 94.88 172 HIS A CA 1
ATOM 1306 C C . HIS A 1 172 ? 2.754 -15.674 3.993 1.00 94.88 172 HIS A C 1
ATOM 1308 O O . HIS A 1 172 ? 3.698 -15.014 3.550 1.00 94.88 172 HIS A O 1
ATOM 1314 N N . ALA A 1 173 ? 2.649 -16.979 3.721 1.00 94.25 173 ALA A N 1
ATOM 1315 C CA . ALA A 1 173 ? 3.653 -17.707 2.940 1.00 94.25 173 ALA A CA 1
ATOM 1316 C C . ALA A 1 173 ? 3.727 -17.196 1.494 1.00 94.25 173 ALA A C 1
ATOM 1318 O O . ALA A 1 173 ? 4.809 -17.053 0.934 1.00 94.25 173 ALA A O 1
ATOM 1319 N N . VAL A 1 174 ? 2.575 -16.895 0.891 1.00 96.00 174 VAL A N 1
ATOM 1320 C CA . VAL A 1 174 ? 2.503 -16.431 -0.500 1.00 96.00 174 VAL A CA 1
ATOM 1321 C C . VAL A 1 174 ? 3.130 -15.044 -0.624 1.00 96.00 174 VAL A C 1
ATOM 1323 O O . VAL A 1 174 ? 3.952 -14.805 -1.503 1.00 96.00 174 VAL A O 1
ATOM 1326 N N . GLU A 1 175 ? 2.790 -14.150 0.296 1.00 96.44 175 GLU A N 1
ATOM 1327 C CA . GLU A 1 175 ? 3.286 -12.782 0.377 1.00 96.44 175 GLU A CA 1
ATOM 1328 C C . GLU A 1 175 ? 4.803 -12.759 0.555 1.00 96.44 175 GLU A C 1
ATOM 1330 O O . GLU A 1 175 ? 5.505 -12.102 -0.210 1.00 96.44 175 GLU A O 1
ATOM 1335 N N . THR A 1 176 ? 5.320 -13.528 1.514 1.00 96.06 176 THR A N 1
ATOM 1336 C CA . THR A 1 176 ? 6.761 -13.580 1.797 1.00 96.06 176 THR A CA 1
ATOM 1337 C C . THR A 1 176 ? 7.566 -14.157 0.636 1.00 96.06 176 THR A C 1
ATOM 1339 O O . THR A 1 176 ? 8.619 -13.611 0.308 1.00 96.06 176 THR A O 1
ATOM 1342 N N . VAL A 1 177 ? 7.068 -15.203 -0.036 1.00 97.19 177 VAL A N 1
ATOM 1343 C CA . VAL A 1 177 ? 7.714 -15.774 -1.230 1.00 97.19 177 VAL A CA 1
ATOM 1344 C C . VAL A 1 177 ? 7.733 -14.771 -2.382 1.00 97.19 177 VAL A C 1
ATOM 1346 O O . VAL A 1 177 ? 8.790 -14.558 -2.975 1.00 97.19 177 VAL A O 1
ATOM 1349 N N . ILE A 1 178 ? 6.605 -14.114 -2.675 1.00 96.75 178 ILE A N 1
ATOM 1350 C CA . ILE A 1 178 ? 6.532 -13.091 -3.730 1.00 96.75 178 ILE A CA 1
ATOM 1351 C C . ILE A 1 178 ? 7.462 -11.920 -3.402 1.00 96.75 178 ILE A C 1
ATOM 1353 O O . ILE A 1 178 ? 8.242 -11.500 -4.253 1.00 96.75 178 ILE A O 1
ATOM 1357 N N . GLY A 1 179 ? 7.423 -11.417 -2.167 1.00 96.62 179 GLY A N 1
ATOM 1358 C CA . GLY A 1 179 ? 8.274 -10.316 -1.726 1.00 96.62 179 GLY A CA 1
ATOM 1359 C C . GLY A 1 179 ? 9.759 -10.646 -1.833 1.00 96.62 179 GLY A C 1
ATOM 1360 O O . GLY A 1 179 ? 10.526 -9.852 -2.372 1.00 96.62 179 GLY A O 1
ATOM 1361 N N . MET A 1 180 ? 10.165 -11.842 -1.400 1.00 97.44 180 MET A N 1
ATOM 1362 C CA . MET A 1 180 ? 11.553 -12.290 -1.509 1.00 97.44 180 MET A CA 1
ATOM 1363 C C . MET A 1 180 ? 11.988 -12.449 -2.969 1.00 97.44 180 MET A C 1
ATOM 1365 O O . MET A 1 180 ? 13.063 -11.984 -3.342 1.00 97.44 180 MET A O 1
ATOM 1369 N N . ALA A 1 181 ? 11.141 -13.038 -3.819 1.00 96.62 181 ALA A N 1
ATOM 1370 C CA . ALA A 1 181 ? 11.413 -13.158 -5.248 1.00 96.62 181 ALA A CA 1
ATOM 1371 C C . ALA A 1 181 ? 11.571 -11.781 -5.913 1.00 96.62 181 ALA A C 1
ATOM 1373 O O . ALA A 1 181 ? 12.491 -11.585 -6.704 1.00 96.62 181 ALA A O 1
ATOM 1374 N N . MET A 1 182 ? 10.728 -10.807 -5.551 1.00 96.06 182 MET A N 1
ATOM 1375 C CA . MET A 1 182 ? 10.856 -9.429 -6.026 1.00 96.06 182 MET A CA 1
ATOM 1376 C C . MET A 1 182 ? 12.159 -8.779 -5.554 1.00 96.06 182 MET A C 1
ATOM 1378 O O . MET A 1 182 ? 12.836 -8.158 -6.365 1.00 96.06 182 MET A O 1
ATOM 1382 N N . LEU A 1 183 ? 12.545 -8.933 -4.283 1.00 97.00 183 LEU A N 1
ATOM 1383 C CA . LEU A 1 183 ? 13.810 -8.389 -3.770 1.00 97.00 183 LEU A CA 1
ATOM 1384 C C . LEU A 1 183 ? 15.024 -8.983 -4.495 1.00 97.00 183 LEU A C 1
ATOM 1386 O O . LEU A 1 183 ? 15.930 -8.241 -4.867 1.00 97.00 183 LEU A O 1
ATOM 1390 N N . ILE A 1 184 ? 15.021 -10.294 -4.751 1.00 97.00 184 ILE A N 1
ATOM 1391 C CA . ILE A 1 184 ? 16.070 -10.961 -5.533 1.00 97.00 184 ILE A CA 1
ATOM 1392 C C . ILE A 1 184 ? 16.083 -10.428 -6.970 1.00 97.00 184 ILE A C 1
ATOM 1394 O O . ILE A 1 184 ? 17.141 -10.075 -7.480 1.00 97.00 184 ILE A O 1
ATOM 1398 N N . ALA A 1 185 ? 14.923 -10.308 -7.617 1.00 94.31 185 ALA A N 1
ATOM 1399 C CA . ALA A 1 185 ? 14.829 -9.778 -8.975 1.00 94.31 185 ALA A CA 1
ATOM 1400 C C . ALA A 1 185 ? 15.297 -8.314 -9.074 1.00 94.31 185 ALA A C 1
ATOM 1402 O O . ALA A 1 185 ? 15.923 -7.944 -10.065 1.00 94.31 185 ALA A O 1
ATOM 1403 N N . ILE A 1 186 ? 15.051 -7.493 -8.048 1.00 94.94 186 ILE A N 1
ATOM 1404 C CA . ILE A 1 186 ? 15.598 -6.131 -7.946 1.00 94.94 186 ILE A CA 1
ATOM 1405 C C . ILE A 1 186 ? 17.124 -6.181 -7.793 1.00 94.94 186 ILE A C 1
ATOM 1407 O O . ILE A 1 186 ? 17.829 -5.462 -8.495 1.00 94.94 186 ILE A O 1
ATOM 1411 N N . ALA A 1 187 ? 17.650 -7.050 -6.924 1.00 95.50 187 ALA A N 1
ATOM 1412 C CA . ALA A 1 187 ? 19.093 -7.196 -6.714 1.00 95.50 187 ALA A CA 1
ATOM 1413 C C . ALA A 1 187 ? 19.837 -7.680 -7.973 1.00 95.50 187 ALA A C 1
ATOM 1415 O O . ALA A 1 187 ? 20.979 -7.294 -8.199 1.00 95.50 187 ALA A O 1
ATOM 1416 N N . LEU A 1 188 ? 19.179 -8.489 -8.808 1.00 94.31 188 LEU A N 1
ATOM 1417 C CA . LEU A 1 188 ? 19.689 -8.950 -10.102 1.00 94.31 188 LEU A CA 1
ATOM 1418 C C . LEU A 1 188 ? 19.501 -7.926 -11.239 1.00 94.31 188 LEU A C 1
ATOM 1420 O O . LEU A 1 188 ? 19.885 -8.210 -12.370 1.00 94.31 188 LEU A O 1
ATOM 1424 N N . GLY A 1 189 ? 18.890 -6.766 -10.976 1.00 90.12 189 GLY A N 1
ATOM 1425 C CA . GLY A 1 189 ? 18.625 -5.731 -11.983 1.00 90.12 189 GLY A CA 1
ATOM 1426 C C . GLY A 1 189 ? 17.456 -6.030 -12.930 1.00 90.12 189 GLY A C 1
ATOM 1427 O O . GLY A 1 189 ? 17.219 -5.274 -13.865 1.00 90.12 189 GLY A O 1
ATOM 1428 N N . VAL A 1 190 ? 16.691 -7.102 -12.695 1.00 90.44 190 VAL A N 1
ATOM 1429 C CA . VAL A 1 190 ? 15.526 -7.474 -13.520 1.00 90.44 190 VAL A CA 1
ATOM 1430 C C . VAL A 1 190 ? 14.346 -6.537 -13.259 1.00 90.44 190 VAL A C 1
ATOM 1432 O O . VAL A 1 190 ? 13.640 -6.141 -14.185 1.00 90.44 190 VAL A O 1
ATOM 1435 N N . LEU A 1 191 ? 14.122 -6.174 -11.993 1.00 91.81 191 LEU A N 1
ATOM 1436 C CA . LEU A 1 191 ? 13.074 -5.241 -11.580 1.00 91.81 191 LEU A CA 1
ATOM 1437 C C . LEU A 1 191 ? 13.664 -3.898 -11.150 1.00 91.81 191 LEU A C 1
ATOM 1439 O O . LEU A 1 191 ? 14.746 -3.828 -10.573 1.00 91.81 191 LEU A O 1
ATOM 1443 N N . THR A 1 192 ? 12.905 -2.825 -11.372 1.00 89.50 192 THR A N 1
ATOM 1444 C CA . THR A 1 192 ? 13.306 -1.481 -10.941 1.00 89.50 192 THR A CA 1
ATOM 1445 C C . THR A 1 192 ? 13.372 -1.368 -9.409 1.00 89.50 192 THR A C 1
ATOM 1447 O O . THR A 1 192 ? 12.452 -1.829 -8.719 1.00 89.50 192 THR A O 1
ATOM 1450 N N . PRO A 1 193 ? 14.384 -0.673 -8.852 1.00 91.38 193 PRO A N 1
ATOM 1451 C CA . PRO A 1 193 ? 14.456 -0.364 -7.423 1.00 91.38 193 PRO A CA 1
ATOM 1452 C C . PRO A 1 193 ? 13.249 0.417 -6.887 1.00 91.38 193 PRO A C 1
ATOM 1454 O O . PRO A 1 193 ? 12.992 0.413 -5.686 1.00 91.38 193 PRO A O 1
ATOM 1457 N N . LEU A 1 194 ? 12.454 1.055 -7.753 1.00 89.44 194 LEU A N 1
ATOM 1458 C CA . LEU A 1 194 ? 11.250 1.777 -7.338 1.00 89.44 194 LEU A CA 1
ATOM 1459 C C . LEU A 1 194 ? 10.179 0.856 -6.718 1.00 89.44 194 LEU A C 1
ATOM 1461 O O . LEU A 1 194 ? 9.317 1.320 -5.976 1.00 89.44 194 LEU A O 1
ATOM 1465 N N . LEU A 1 195 ? 10.251 -0.455 -6.976 1.00 92.50 195 LEU A N 1
ATOM 1466 C CA . LEU A 1 195 ? 9.360 -1.460 -6.389 1.00 92.50 195 LEU A CA 1
ATOM 1467 C C . LEU A 1 195 ? 9.788 -1.920 -4.986 1.00 92.50 195 LEU A C 1
ATOM 1469 O O . LEU A 1 195 ? 9.054 -2.689 -4.362 1.00 92.50 195 LEU A O 1
ATOM 1473 N N . VAL A 1 196 ? 10.923 -1.443 -4.455 1.00 95.25 196 VAL A N 1
ATOM 1474 C CA . VAL A 1 196 ? 11.419 -1.817 -3.117 1.00 95.25 196 VAL A CA 1
ATOM 1475 C C . VAL A 1 196 ? 10.370 -1.634 -2.012 1.00 95.25 196 VAL A C 1
ATOM 1477 O O . VAL A 1 196 ? 10.224 -2.567 -1.227 1.00 95.25 196 VAL A O 1
ATOM 1480 N N . PRO A 1 197 ? 9.588 -0.536 -1.926 1.00 94.25 197 PRO A N 1
ATOM 1481 C CA . PRO A 1 197 ? 8.585 -0.392 -0.866 1.00 94.25 197 PRO A CA 1
ATOM 1482 C C . PRO A 1 197 ? 7.534 -1.513 -0.871 1.00 94.25 197 PRO A C 1
ATOM 1484 O O . PRO A 1 197 ? 7.123 -1.992 0.186 1.00 94.25 197 PRO A O 1
ATOM 1487 N N . ILE A 1 198 ? 7.140 -1.972 -2.063 1.00 95.88 198 ILE A N 1
ATOM 1488 C CA . ILE A 1 198 ? 6.180 -3.066 -2.251 1.00 95.88 198 ILE A CA 1
ATOM 1489 C C . ILE A 1 198 ? 6.848 -4.408 -1.929 1.00 95.88 198 ILE A C 1
ATOM 1491 O O . ILE A 1 198 ? 6.307 -5.198 -1.160 1.00 95.88 198 ILE A O 1
ATOM 1495 N N . ALA A 1 199 ? 8.044 -4.653 -2.470 1.00 96.44 199 ALA A N 1
ATOM 1496 C CA . ALA A 1 199 ? 8.786 -5.892 -2.247 1.00 96.44 199 ALA A CA 1
ATOM 1497 C C . ALA A 1 199 ? 9.136 -6.094 -0.762 1.00 96.44 199 ALA A C 1
ATOM 1499 O O . ALA A 1 199 ? 8.936 -7.178 -0.217 1.00 96.44 199 ALA A O 1
ATOM 1500 N N . ALA A 1 200 ? 9.588 -5.032 -0.087 1.00 96.19 200 ALA A N 1
ATOM 1501 C CA . ALA A 1 200 ? 9.900 -5.033 1.336 1.00 96.19 200 ALA A CA 1
ATOM 1502 C C . ALA A 1 200 ? 8.647 -5.272 2.187 1.00 96.19 200 ALA A C 1
ATOM 1504 O O . ALA A 1 200 ? 8.672 -6.124 3.070 1.00 96.19 200 ALA A O 1
ATOM 1505 N N . SER A 1 201 ? 7.537 -4.582 1.896 1.00 96.38 201 SER A N 1
ATOM 1506 C CA . SER A 1 201 ? 6.241 -4.829 2.545 1.00 96.38 201 SER A CA 1
ATOM 1507 C C . SER A 1 201 ? 5.867 -6.317 2.532 1.00 96.38 201 SER A C 1
ATOM 1509 O O . SER A 1 201 ? 5.576 -6.898 3.578 1.00 96.38 201 SER A O 1
ATOM 1511 N N . LEU A 1 202 ? 5.940 -6.947 1.356 1.00 97.19 202 LEU A N 1
ATOM 1512 C CA . LEU A 1 202 ? 5.582 -8.351 1.167 1.00 97.19 202 LEU A CA 1
ATOM 1513 C C . LEU A 1 202 ? 6.578 -9.306 1.842 1.00 97.19 202 LEU A C 1
ATOM 1515 O O . LEU A 1 202 ? 6.168 -10.237 2.535 1.00 97.19 202 LEU A O 1
ATOM 1519 N N . ALA A 1 203 ? 7.883 -9.055 1.710 1.00 96.81 203 ALA A N 1
ATOM 1520 C CA . ALA A 1 203 ? 8.924 -9.877 2.330 1.00 96.81 203 ALA A CA 1
ATOM 1521 C C . ALA A 1 203 ? 8.847 -9.845 3.867 1.00 96.81 203 ALA A C 1
ATOM 1523 O O . ALA A 1 203 ? 9.059 -10.862 4.527 1.00 96.81 203 ALA A O 1
ATOM 1524 N N . PHE A 1 204 ? 8.483 -8.694 4.440 1.00 95.94 204 PHE A N 1
ATOM 1525 C CA . PHE A 1 204 ? 8.318 -8.497 5.880 1.00 95.94 204 PHE A CA 1
ATOM 1526 C C . PHE A 1 204 ? 6.872 -8.699 6.370 1.00 95.94 204 PHE A C 1
ATOM 1528 O O . PHE A 1 204 ? 6.546 -8.305 7.492 1.00 95.94 204 PHE A O 1
ATOM 1535 N N . ALA A 1 205 ? 6.003 -9.366 5.601 1.00 95.25 205 ALA A N 1
ATOM 1536 C CA . ALA A 1 205 ? 4.602 -9.569 5.980 1.00 95.25 205 ALA A CA 1
ATOM 1537 C C . ALA A 1 205 ? 4.428 -10.274 7.340 1.00 95.25 205 ALA A C 1
ATOM 1539 O O . ALA A 1 205 ? 3.616 -9.854 8.166 1.00 95.25 205 ALA A O 1
ATOM 1540 N N . VAL A 1 206 ? 5.236 -11.306 7.613 1.00 93.88 206 VAL A N 1
ATOM 1541 C CA . VAL A 1 206 ? 5.216 -12.046 8.888 1.00 93.88 206 VAL A CA 1
ATOM 1542 C C . VAL A 1 206 ? 5.577 -11.153 10.083 1.00 93.88 206 VAL A C 1
ATOM 1544 O O . VAL A 1 206 ? 4.739 -11.025 10.980 1.00 93.88 206 VAL A O 1
ATOM 1547 N N . PRO A 1 207 ? 6.764 -10.510 10.142 1.00 93.31 207 PRO A N 1
ATOM 1548 C CA . PRO A 1 207 ? 7.120 -9.669 11.283 1.00 93.31 207 PRO A CA 1
ATOM 1549 C C . PRO A 1 207 ? 6.185 -8.468 11.442 1.00 93.31 207 PRO A C 1
ATOM 1551 O O . PRO A 1 207 ? 5.832 -8.135 12.573 1.00 93.31 207 PRO A O 1
ATOM 1554 N N . LEU A 1 208 ? 5.710 -7.870 10.344 1.00 91.62 208 LEU A N 1
ATOM 1555 C CA . LEU A 1 208 ? 4.716 -6.797 10.407 1.00 91.62 208 LEU A CA 1
ATOM 1556 C C . LEU A 1 208 ? 3.407 -7.281 11.030 1.00 91.62 208 LEU A C 1
ATOM 1558 O O . LEU A 1 208 ? 2.871 -6.632 11.924 1.00 91.62 208 LEU A O 1
ATOM 1562 N N . SER A 1 209 ? 2.911 -8.450 10.627 1.00 91.31 209 SER A N 1
ATOM 1563 C CA . SER A 1 209 ? 1.688 -9.017 11.196 1.00 91.31 209 SER A CA 1
ATOM 1564 C C . SER A 1 209 ? 1.830 -9.357 12.679 1.00 91.31 209 SER A C 1
ATOM 1566 O O . SER A 1 209 ? 0.856 -9.229 13.421 1.00 91.31 209 SER A O 1
ATOM 1568 N N . ILE A 1 210 ? 3.013 -9.793 13.113 1.00 89.31 210 ILE A N 1
ATOM 1569 C CA . ILE A 1 210 ? 3.296 -10.060 14.525 1.00 89.31 210 ILE A CA 1
ATOM 1570 C C . ILE A 1 210 ? 3.293 -8.745 15.300 1.00 89.31 210 ILE A C 1
ATOM 1572 O O . ILE A 1 210 ? 2.573 -8.642 16.290 1.00 89.31 210 ILE A O 1
ATOM 1576 N N . LEU A 1 211 ? 4.015 -7.730 14.815 1.00 87.50 211 LEU A N 1
ATOM 1577 C CA . LEU A 1 211 ? 4.068 -6.402 15.427 1.00 87.50 211 LEU A CA 1
ATOM 1578 C C . LEU A 1 211 ? 2.663 -5.806 15.600 1.00 87.50 211 LEU A C 1
ATOM 1580 O O . LEU A 1 211 ? 2.343 -5.282 16.661 1.00 87.50 211 LEU A O 1
ATOM 1584 N N . MET A 1 212 ? 1.800 -5.953 14.592 1.00 85.75 212 MET A N 1
ATOM 1585 C CA . MET A 1 212 ? 0.408 -5.487 14.636 1.00 85.75 212 MET A CA 1
ATOM 1586 C C . MET A 1 212 ? -0.503 -6.323 15.543 1.00 85.75 212 MET A C 1
ATOM 1588 O O . MET A 1 212 ? -1.564 -5.855 15.954 1.00 85.75 212 MET A O 1
ATOM 1592 N N . SER A 1 213 ? -0.128 -7.571 15.836 1.00 83.56 213 SER A N 1
ATOM 1593 C CA . SER A 1 213 ? -0.872 -8.436 16.753 1.00 83.56 213 SER A CA 1
ATOM 1594 C C . SER A 1 213 ? -0.494 -8.208 18.217 1.00 83.56 213 SER A C 1
ATOM 1596 O O . SER A 1 213 ? -1.238 -8.646 19.100 1.00 83.56 213 SER A O 1
ATOM 1598 N N . MET A 1 214 ? 0.651 -7.579 18.490 1.00 80.81 214 MET A N 1
ATOM 1599 C CA . MET A 1 214 ? 1.065 -7.265 19.853 1.00 80.81 214 MET A CA 1
ATOM 1600 C C . MET A 1 214 ? 0.167 -6.182 20.448 1.00 80.81 214 MET A C 1
ATOM 1602 O O . MET A 1 214 ? -0.324 -5.289 19.754 1.00 80.81 214 MET A O 1
ATOM 1606 N N . ARG A 1 215 ? -0.052 -6.254 21.763 1.00 74.88 215 ARG A N 1
ATOM 1607 C CA . ARG A 1 215 ? -0.696 -5.154 22.473 1.00 74.88 215 ARG A CA 1
ATOM 1608 C C . ARG A 1 215 ? 0.301 -4.000 22.577 1.00 74.88 215 ARG A C 1
ATOM 1610 O O . ARG A 1 215 ? 1.424 -4.232 23.015 1.00 74.88 215 ARG A O 1
ATOM 1617 N N . PRO A 1 216 ? -0.083 -2.781 22.173 1.00 74.56 216 PRO A N 1
ATOM 1618 C CA . PRO A 1 216 ? 0.776 -1.627 22.357 1.00 74.56 216 PRO A CA 1
ATOM 1619 C C . PRO A 1 216 ? 0.923 -1.370 23.862 1.00 74.56 216 PRO A C 1
ATOM 1621 O O . PRO A 1 216 ? -0.081 -1.212 24.555 1.00 74.56 216 PRO A O 1
ATOM 1624 N N . GLU A 1 217 ? 2.157 -1.335 24.359 1.00 77.12 217 GLU A N 1
ATOM 1625 C CA . GLU A 1 217 ? 2.482 -1.055 25.762 1.00 77.12 217 GLU A CA 1
ATOM 1626 C C . GLU A 1 217 ? 3.343 0.213 25.875 1.00 77.12 217 GLU A C 1
ATOM 1628 O O . GLU A 1 217 ? 4.069 0.592 24.949 1.00 77.12 217 GLU A O 1
ATOM 1633 N N . GLY A 1 218 ? 3.236 0.905 27.012 1.00 78.69 218 GLY A N 1
ATOM 1634 C CA . GLY A 1 218 ? 4.050 2.078 27.333 1.00 78.69 218 GLY A CA 1
ATOM 1635 C C . GLY A 1 218 ? 3.864 3.254 26.366 1.00 78.69 218 GLY A C 1
ATOM 1636 O O . GLY A 1 218 ? 2.745 3.647 26.032 1.00 78.69 218 GLY A O 1
ATOM 1637 N N . TRP A 1 219 ? 4.977 3.833 25.907 1.00 71.19 219 TRP A N 1
ATOM 1638 C CA . TRP A 1 219 ? 4.972 5.054 25.090 1.00 71.19 219 TRP A CA 1
ATOM 1639 C C . TRP A 1 219 ? 4.220 4.892 23.759 1.00 71.19 219 TRP A C 1
ATOM 1641 O O . TRP A 1 219 ? 3.629 5.852 23.264 1.00 71.19 219 TRP A O 1
ATOM 1651 N N . PHE A 1 220 ? 4.204 3.684 23.184 1.00 73.19 220 PHE A N 1
ATOM 1652 C CA . PHE A 1 220 ? 3.526 3.423 21.915 1.00 73.19 220 PHE A CA 1
ATOM 1653 C C . PHE A 1 220 ? 2.005 3.367 22.089 1.00 73.19 220 PHE A C 1
ATOM 1655 O O . PHE A 1 220 ? 1.266 3.883 21.252 1.00 73.19 220 PHE A O 1
ATOM 1662 N N . GLN A 1 221 ? 1.529 2.832 23.220 1.00 76.25 221 GLN A N 1
ATOM 1663 C CA . GLN A 1 221 ? 0.123 2.943 23.612 1.00 76.25 221 GLN A CA 1
ATOM 1664 C C . GLN A 1 221 ? -0.271 4.409 23.741 1.00 76.25 221 GLN A C 1
ATOM 1666 O O . GLN A 1 221 ? -1.331 4.820 23.281 1.00 76.25 221 GLN A O 1
ATOM 1671 N N . ASP A 1 222 ? 0.606 5.212 24.332 1.00 73.62 222 ASP A N 1
ATOM 1672 C CA . ASP A 1 222 ? 0.354 6.624 24.508 1.00 73.62 222 ASP A CA 1
ATOM 1673 C C . ASP A 1 222 ? 0.313 7.390 23.184 1.00 73.62 222 ASP A C 1
ATOM 1675 O O . ASP A 1 222 ? -0.528 8.280 23.022 1.00 73.62 222 ASP A O 1
ATOM 1679 N N . PHE A 1 223 ? 1.193 7.046 22.251 1.00 75.19 223 PHE A N 1
ATOM 1680 C CA . PHE A 1 223 ? 1.272 7.632 20.919 1.00 75.19 223 PHE A CA 1
ATOM 1681 C C . PHE A 1 223 ? 0.074 7.251 20.034 1.00 75.19 223 PHE A C 1
ATOM 1683 O O . PHE A 1 223 ? -0.490 8.115 19.370 1.00 75.19 223 PHE A O 1
ATOM 1690 N N . ALA A 1 224 ? -0.352 5.985 20.075 1.00 70.88 224 ALA A N 1
ATOM 1691 C CA . ALA A 1 224 ? -1.456 5.456 19.271 1.00 70.88 224 ALA A CA 1
ATOM 1692 C C . ALA A 1 224 ? -2.839 5.561 19.951 1.00 70.88 224 ALA A C 1
ATOM 1694 O O . ALA A 1 224 ? -3.856 5.208 19.349 1.00 70.88 224 ALA A O 1
ATOM 1695 N N . ALA A 1 225 ? -2.910 6.016 21.207 1.00 72.12 225 ALA A N 1
ATOM 1696 C CA . ALA A 1 225 ? -4.171 6.147 21.929 1.00 72.12 225 ALA A CA 1
ATOM 1697 C C . ALA A 1 225 ? -5.062 7.216 21.291 1.00 72.12 225 ALA A C 1
ATOM 1699 O O . ALA A 1 225 ? -4.710 8.393 21.223 1.00 72.12 225 ALA A O 1
ATOM 1700 N N . THR A 1 226 ? -6.275 6.820 20.918 1.00 71.38 226 THR A N 1
ATOM 1701 C CA . THR A 1 226 ? -7.326 7.769 20.554 1.00 71.38 226 THR A CA 1
ATOM 1702 C C . THR A 1 226 ? -7.941 8.395 21.813 1.00 71.38 226 THR A C 1
ATOM 1704 O O . THR A 1 226 ? -7.928 7.768 22.881 1.00 71.38 226 THR A O 1
ATOM 1707 N N . PRO A 1 227 ? -8.535 9.603 21.721 1.00 68.06 227 PRO A N 1
ATOM 1708 C CA . PRO A 1 227 ? -9.204 10.247 22.858 1.00 68.06 227 PRO A CA 1
ATOM 1709 C C . PRO A 1 227 ? -10.245 9.337 23.531 1.00 68.06 227 PRO A C 1
ATOM 1711 O O . PRO A 1 227 ? -10.351 9.292 24.757 1.00 68.06 227 PRO A O 1
ATOM 1714 N N . LEU A 1 228 ? -10.947 8.534 22.724 1.00 69.12 228 LEU A N 1
ATOM 1715 C CA . LEU A 1 228 ? -11.948 7.568 23.176 1.00 69.12 228 LEU A CA 1
ATOM 1716 C C . LEU A 1 228 ? -11.348 6.398 23.971 1.00 69.12 228 LEU A C 1
ATOM 1718 O O . LEU A 1 228 ? -12.019 5.840 24.833 1.00 69.12 228 LEU A O 1
ATOM 1722 N N . HIS A 1 229 ? -10.097 6.017 23.703 1.00 70.88 229 HIS A N 1
ATOM 1723 C CA . HIS A 1 229 ? -9.459 4.885 24.375 1.00 70.88 229 HIS A CA 1
ATOM 1724 C C . HIS A 1 229 ? -9.107 5.195 25.833 1.00 70.88 229 HIS A C 1
ATOM 1726 O O . HIS A 1 229 ? -9.171 4.310 26.680 1.00 70.88 229 HIS A O 1
ATOM 1732 N N . ARG A 1 230 ? -8.771 6.453 26.151 1.00 69.19 230 ARG A N 1
ATOM 1733 C CA . ARG A 1 230 ? -8.503 6.864 27.541 1.00 69.19 230 ARG A CA 1
ATOM 1734 C C . ARG A 1 230 ? -9.689 7.523 28.225 1.00 69.19 230 ARG A C 1
ATOM 1736 O O . ARG A 1 230 ? -9.732 7.541 29.450 1.00 69.19 230 ARG A O 1
ATOM 1743 N N . ASN A 1 231 ? -10.647 8.055 27.470 1.00 73.00 231 ASN A N 1
ATOM 1744 C CA . ASN A 1 231 ? -11.921 8.493 28.023 1.00 73.00 231 ASN A CA 1
ATOM 1745 C C . ASN A 1 231 ? -13.068 7.699 27.384 1.00 73.00 231 ASN A C 1
ATOM 1747 O O . ASN A 1 231 ? -13.789 8.232 26.536 1.00 73.00 231 ASN A O 1
ATOM 1751 N N . PRO A 1 232 ? -13.223 6.412 27.756 1.00 77.00 232 PRO A N 1
ATOM 1752 C CA . PRO A 1 232 ? -14.267 5.571 27.195 1.00 77.00 232 PRO A CA 1
ATOM 1753 C C . PRO A 1 232 ? -15.633 6.175 27.501 1.00 77.00 232 PRO A C 1
ATOM 1755 O O . PRO A 1 232 ? -15.897 6.609 28.629 1.00 77.00 232 PRO A O 1
ATOM 1758 N N . THR A 1 233 ? -16.505 6.180 26.492 1.00 80.38 233 THR A N 1
ATOM 1759 C CA . THR A 1 233 ? -17.898 6.610 26.634 1.00 80.38 233 THR A CA 1
ATOM 1760 C C . THR A 1 233 ? -18.617 5.781 27.693 1.00 80.38 233 THR A C 1
ATOM 1762 O O . THR A 1 233 ? -18.254 4.636 27.976 1.00 80.38 233 THR A O 1
ATOM 1765 N N . ASN A 1 234 ? -19.693 6.333 28.254 1.00 86.00 234 ASN A N 1
ATOM 1766 C CA . ASN A 1 234 ? -20.488 5.641 29.271 1.00 86.00 234 ASN A CA 1
ATOM 1767 C C . ASN A 1 234 ? -20.985 4.266 28.798 1.00 86.00 234 ASN A C 1
ATOM 1769 O O . ASN A 1 234 ? -21.043 3.341 29.598 1.00 86.00 234 ASN A O 1
ATOM 1773 N N . ILE A 1 235 ? -21.260 4.105 27.500 1.00 87.38 235 ILE A N 1
ATOM 1774 C CA . ILE A 1 235 ? -21.673 2.827 26.902 1.00 87.38 235 ILE A CA 1
ATOM 1775 C C . ILE A 1 235 ? -20.550 1.782 26.986 1.00 87.38 235 ILE A C 1
ATOM 1777 O O . ILE A 1 235 ? -20.810 0.634 27.334 1.00 87.38 235 ILE A O 1
ATOM 1781 N N . LEU A 1 236 ? -19.295 2.162 26.715 1.00 83.56 236 LEU A N 1
ATOM 1782 C CA . LEU A 1 236 ? -18.154 1.244 26.819 1.00 83.56 236 LEU A CA 1
ATOM 1783 C C . LEU A 1 236 ? -17.888 0.843 28.273 1.00 83.56 236 LEU A C 1
ATOM 1785 O O . LEU A 1 236 ? -17.673 -0.338 28.549 1.00 83.56 236 LEU A O 1
ATOM 1789 N N . ARG A 1 237 ? -18.001 1.801 29.202 1.00 86.81 237 ARG A N 1
ATOM 1790 C CA . ARG A 1 237 ? -17.906 1.536 30.647 1.00 86.81 237 ARG A CA 1
ATOM 1791 C C . ARG A 1 237 ? -19.031 0.616 31.127 1.00 86.81 237 ARG A C 1
ATOM 1793 O O . ARG A 1 237 ? -18.788 -0.286 31.921 1.00 86.81 237 ARG A O 1
ATOM 1800 N N . LEU A 1 238 ? -20.256 0.823 30.638 1.00 90.00 238 LEU A N 1
ATOM 1801 C CA . LEU A 1 238 ? -21.407 -0.022 30.958 1.00 90.00 238 LEU A CA 1
ATOM 1802 C C . LEU A 1 238 ? -21.217 -1.440 30.418 1.00 90.00 238 LEU A C 1
ATOM 1804 O O . LEU A 1 238 ? -21.404 -2.393 31.164 1.00 90.00 238 LEU A O 1
ATOM 1808 N N . ARG A 1 239 ? -20.776 -1.583 29.162 1.00 89.44 239 ARG A N 1
ATOM 1809 C CA . ARG A 1 239 ? -20.442 -2.882 28.562 1.00 89.44 239 ARG A CA 1
ATOM 1810 C C . ARG A 1 239 ? -19.436 -3.644 29.420 1.00 89.44 239 ARG A C 1
ATOM 1812 O O . ARG A 1 239 ? -19.635 -4.828 29.659 1.00 89.44 239 ARG A O 1
ATOM 1819 N N . GLU A 1 240 ? -18.364 -2.991 29.862 1.00 87.06 240 GLU A N 1
ATOM 1820 C CA . GLU A 1 240 ? -17.350 -3.622 30.716 1.00 87.06 240 GLU A CA 1
ATOM 1821 C C . GLU A 1 240 ? -17.918 -4.060 32.063 1.00 87.06 240 GLU A C 1
ATOM 1823 O O . GLU A 1 240 ? -17.691 -5.200 32.452 1.00 87.06 240 GLU A O 1
ATOM 1828 N N . ARG A 1 241 ? -18.733 -3.220 32.713 1.00 88.31 241 ARG A N 1
ATOM 1829 C CA . ARG A 1 241 ? -19.424 -3.576 33.964 1.00 88.31 241 ARG A CA 1
ATOM 1830 C C . ARG A 1 241 ? -20.384 -4.753 33.794 1.00 88.31 241 ARG A C 1
ATOM 1832 O O . ARG A 1 241 ? -20.373 -5.675 34.603 1.00 88.31 241 ARG A O 1
ATOM 1839 N N . CYS A 1 242 ? -21.209 -4.734 32.748 1.00 89.62 242 CYS A N 1
ATOM 1840 C CA . CYS A 1 242 ? -22.143 -5.819 32.455 1.00 89.62 242 CYS A CA 1
ATOM 1841 C C . CYS A 1 242 ? -21.397 -7.111 32.123 1.00 89.62 242 CYS A C 1
ATOM 1843 O O . CYS A 1 242 ? -21.791 -8.170 32.596 1.00 89.62 242 CYS A O 1
ATOM 1845 N N . ARG A 1 243 ? -20.299 -7.027 31.363 1.00 85.75 243 ARG A N 1
ATOM 1846 C CA . ARG A 1 243 ? -19.458 -8.182 31.053 1.00 85.75 243 ARG A CA 1
ATOM 1847 C C . ARG A 1 243 ? -18.818 -8.759 32.309 1.00 85.75 243 ARG A C 1
ATOM 1849 O O . ARG A 1 243 ? -18.936 -9.953 32.523 1.00 85.75 243 ARG A O 1
ATOM 1856 N N . SER A 1 244 ? -18.237 -7.927 33.176 1.00 85.62 244 SER A N 1
ATOM 1857 C CA . SER A 1 244 ? -17.669 -8.407 34.441 1.00 85.62 244 SER A CA 1
ATOM 1858 C C . SER A 1 244 ? -18.725 -9.016 35.367 1.00 85.62 244 SER A C 1
ATOM 1860 O O . SER A 1 244 ? -18.443 -9.994 36.049 1.00 85.62 244 SER A O 1
ATOM 1862 N N . ALA A 1 245 ? -19.945 -8.467 35.381 1.00 86.94 245 ALA A N 1
ATOM 1863 C CA . ALA A 1 245 ? -21.051 -9.021 36.160 1.00 86.94 245 ALA A CA 1
ATOM 1864 C C . ALA A 1 245 ? -21.530 -10.367 35.593 1.00 86.94 245 ALA A C 1
ATOM 1866 O O . ALA A 1 245 ? -21.803 -11.286 36.358 1.00 86.94 245 ALA A O 1
ATOM 1867 N N . LEU A 1 246 ? -21.593 -10.495 34.264 1.00 86.62 246 LEU A N 1
ATOM 1868 C CA . LEU A 1 246 ? -21.937 -11.738 33.580 1.00 86.62 246 LEU A CA 1
ATOM 1869 C C . LEU A 1 246 ? -20.869 -12.816 33.803 1.00 86.62 246 LEU A C 1
ATOM 1871 O O . LEU A 1 246 ? -21.214 -13.932 34.169 1.00 86.62 246 LEU A O 1
ATOM 1875 N N . ASP A 1 247 ? -19.590 -12.475 33.640 1.00 83.56 247 ASP A N 1
ATOM 1876 C CA . ASP A 1 247 ? -18.468 -13.394 33.865 1.00 83.56 247 ASP A CA 1
ATOM 1877 C C . ASP A 1 247 ? -18.436 -13.862 35.336 1.00 83.56 247 ASP A C 1
ATOM 1879 O O . ASP A 1 247 ? -18.224 -15.041 35.613 1.00 83.56 247 ASP A O 1
ATOM 1883 N N . GLY A 1 248 ? -18.736 -12.962 36.283 1.00 83.44 248 GLY A N 1
ATOM 1884 C CA . GLY A 1 248 ? -18.881 -13.296 37.703 1.00 83.44 248 GLY A CA 1
ATOM 1885 C C . GLY A 1 248 ? -20.093 -14.185 38.012 1.00 83.44 248 GLY A C 1
ATOM 1886 O O . GLY A 1 248 ? -19.987 -15.089 38.835 1.00 83.44 248 GLY A O 1
ATOM 1887 N N . ALA A 1 249 ? -21.229 -13.967 37.341 1.00 81.88 249 ALA A N 1
ATOM 1888 C CA . ALA A 1 249 ? -22.442 -14.772 37.510 1.00 81.88 249 ALA A CA 1
ATOM 1889 C C . ALA A 1 249 ? -22.336 -16.163 36.863 1.00 81.88 249 ALA A C 1
ATOM 1891 O O . ALA A 1 249 ? -22.926 -17.118 37.363 1.00 81.88 249 ALA A O 1
ATOM 1892 N N . LEU A 1 250 ? -21.585 -16.286 35.764 1.00 80.50 250 LEU A N 1
ATOM 1893 C CA . LEU A 1 250 ? -21.382 -17.554 35.066 1.00 80.50 250 LEU A CA 1
ATOM 1894 C C . LEU A 1 250 ? -20.382 -18.475 35.776 1.00 80.50 250 LEU A C 1
ATOM 1896 O O . LEU A 1 250 ? -20.335 -19.653 35.437 1.00 80.50 250 LEU A O 1
ATOM 1900 N N . GLY A 1 251 ? -19.590 -17.980 36.740 1.00 66.12 251 GLY A N 1
ATOM 1901 C CA . GLY A 1 251 ? -18.668 -18.791 37.552 1.00 66.12 251 GLY A CA 1
ATOM 1902 C C . GLY A 1 251 ? -17.623 -19.586 36.755 1.00 66.12 251 GLY A C 1
ATOM 1903 O O . GLY A 1 251 ? -16.919 -20.422 37.319 1.00 66.12 251 GLY A O 1
ATOM 1904 N N . GLN A 1 252 ? -17.522 -19.357 35.446 1.00 55.31 252 GLN A N 1
ATOM 1905 C CA . GLN A 1 252 ? -16.661 -20.103 34.546 1.00 55.31 252 GLN A CA 1
ATOM 1906 C C . GLN A 1 252 ? -15.386 -19.297 34.271 1.00 55.31 252 GLN A C 1
ATOM 1908 O O . GLN A 1 252 ? -15.472 -18.110 33.941 1.00 55.31 252 GLN A O 1
ATOM 1913 N N . PRO A 1 253 ? -14.191 -19.919 34.336 1.00 53.28 253 PRO A N 1
ATOM 1914 C CA . PRO A 1 253 ? -13.038 -19.371 33.633 1.00 53.28 253 PRO A CA 1
ATOM 1915 C C . PRO A 1 253 ? -13.395 -19.220 32.142 1.00 53.28 253 PRO A C 1
ATOM 1917 O O . PRO A 1 253 ? -14.292 -19.917 31.659 1.00 53.28 253 PRO A O 1
ATOM 1920 N N . PRO A 1 254 ? -12.741 -18.297 31.410 1.00 51.53 254 PRO A N 1
ATOM 1921 C CA . PRO A 1 254 ? -13.137 -17.928 30.053 1.00 51.53 254 PRO A CA 1
ATOM 1922 C C . PRO A 1 254 ? -13.343 -19.183 29.217 1.00 51.53 254 PRO A C 1
ATOM 1924 O O . PRO A 1 254 ? -12.415 -19.983 29.130 1.00 51.53 254 PRO A O 1
ATOM 1927 N N . VAL A 1 255 ? -14.548 -19.336 28.649 1.00 47.69 255 VAL A N 1
ATOM 1928 C CA . VAL A 1 255 ? -14.979 -20.473 27.823 1.00 47.69 255 VAL A CA 1
ATOM 1929 C C . VAL A 1 255 ? -13.806 -20.965 26.977 1.00 47.69 255 VAL A C 1
ATOM 1931 O O . VAL A 1 255 ? -13.457 -20.368 25.952 1.00 47.69 255 VAL A O 1
ATOM 1934 N N . SER A 1 256 ? -13.157 -22.038 27.432 1.00 43.75 256 SER A N 1
ATOM 1935 C CA . SER A 1 256 ? -12.295 -22.839 26.585 1.00 43.75 256 SER A CA 1
ATOM 1936 C C . SER A 1 256 ? -13.184 -23.314 25.446 1.00 43.75 256 SER A C 1
ATOM 1938 O O . SER A 1 256 ? -14.318 -23.735 25.669 1.00 43.75 256 SER A O 1
ATOM 1940 N N . ALA A 1 257 ? -12.693 -23.125 24.220 1.00 43.91 257 ALA A N 1
ATOM 1941 C CA . ALA A 1 257 ? -13.409 -23.431 22.988 1.00 43.91 257 ALA A CA 1
ATOM 1942 C C . ALA A 1 257 ? -14.182 -24.757 23.100 1.00 43.91 257 ALA A C 1
ATOM 1944 O O . ALA A 1 257 ? -13.660 -25.670 23.746 1.00 43.91 257 ALA A O 1
ATOM 1945 N N . PRO A 1 258 ? -15.349 -24.900 22.437 1.00 37.97 258 PRO A N 1
ATOM 1946 C CA . PRO A 1 258 ? -15.972 -26.206 22.314 1.00 37.97 258 PRO A CA 1
ATOM 1947 C C . PRO A 1 258 ? -14.895 -27.174 21.825 1.00 37.97 258 PRO A C 1
ATOM 1949 O O . PRO A 1 258 ? -14.272 -26.953 20.776 1.00 37.97 258 PRO A O 1
ATOM 1952 N N . GLN A 1 259 ? -14.593 -28.169 22.661 1.00 39.31 259 GLN A N 1
ATOM 1953 C CA . GLN A 1 259 ? -13.813 -29.318 22.239 1.00 39.31 259 GLN A CA 1
ATOM 1954 C C . GLN A 1 259 ? -14.517 -29.875 21.006 1.00 39.31 259 GLN A C 1
ATOM 1956 O O . GLN A 1 259 ? -15.745 -29.829 20.946 1.00 39.31 259 GLN A O 1
ATOM 1961 N N . ALA A 1 260 ? -13.728 -30.280 20.009 1.00 40.16 260 ALA A N 1
ATOM 1962 C CA . ALA A 1 260 ? -14.230 -30.804 18.748 1.00 40.16 260 ALA A CA 1
ATOM 1963 C C . ALA A 1 260 ? -15.416 -31.734 19.021 1.00 40.16 260 ALA A C 1
ATOM 1965 O O . ALA A 1 260 ? -15.267 -32.733 19.724 1.00 40.16 260 ALA A O 1
ATOM 1966 N N . GLU A 1 261 ? -16.585 -31.330 18.533 1.00 35.88 261 GLU A N 1
ATOM 1967 C CA . GLU A 1 261 ? -17.779 -32.157 18.551 1.00 35.88 261 GLU A CA 1
ATOM 1968 C C . GLU A 1 261 ? -17.392 -33.465 17.842 1.00 35.88 261 GLU A C 1
ATOM 1970 O O . GLU A 1 261 ? -16.839 -33.395 16.737 1.00 35.88 261 GLU A O 1
ATOM 1975 N N . PRO A 1 262 ? -17.516 -34.636 18.493 1.00 41.53 262 PRO A N 1
ATOM 1976 C CA . PRO A 1 262 ? -17.198 -35.895 17.836 1.00 41.53 262 PRO A CA 1
ATOM 1977 C C . PRO A 1 262 ? -18.084 -36.014 16.596 1.00 41.53 262 PRO A C 1
ATOM 1979 O O . PRO A 1 262 ? -19.276 -35.734 16.688 1.00 41.53 262 PRO A O 1
ATOM 1982 N N . ASP A 1 263 ? -17.497 -36.383 15.451 1.00 43.84 263 ASP A N 1
ATOM 1983 C CA . ASP A 1 263 ? -18.209 -36.602 14.186 1.00 43.84 263 ASP A CA 1
ATOM 1984 C C . ASP A 1 263 ? -19.434 -37.493 14.437 1.00 43.84 263 ASP A C 1
ATOM 1986 O O . ASP A 1 263 ? -19.309 -38.709 14.601 1.00 43.84 263 ASP A O 1
ATOM 1990 N N . ILE A 1 264 ? -20.622 -36.886 14.491 1.00 43.81 264 ILE A N 1
ATOM 1991 C CA . ILE A 1 264 ? -21.881 -37.622 14.509 1.00 43.81 264 ILE A CA 1
ATOM 1992 C C . ILE A 1 264 ? -22.143 -38.018 13.051 1.00 43.81 264 ILE A C 1
ATOM 1994 O O . ILE A 1 264 ? -22.336 -37.133 12.211 1.00 43.81 264 ILE A O 1
ATOM 1998 N N . PRO A 1 265 ? -22.115 -39.317 12.698 1.00 39.06 265 PRO A N 1
ATOM 1999 C CA . PRO A 1 265 ? -22.393 -39.748 11.336 1.00 39.06 265 PRO A CA 1
ATOM 2000 C C . PRO A 1 265 ? -23.814 -39.333 10.932 1.00 39.06 265 PRO A C 1
ATOM 2002 O O . PRO A 1 265 ? -24.754 -39.425 11.718 1.00 39.06 265 PRO A O 1
ATOM 2005 N N . ALA A 1 266 ? -23.954 -38.867 9.689 1.00 43.31 266 ALA A N 1
ATOM 2006 C CA . ALA A 1 266 ? -25.123 -38.190 9.117 1.00 43.31 266 ALA A CA 1
ATOM 2007 C C . ALA A 1 266 ? -26.385 -39.071 8.918 1.00 43.31 266 ALA A C 1
ATOM 2009 O O . ALA A 1 266 ? -27.035 -38.991 7.879 1.00 43.31 266 ALA A O 1
ATOM 2010 N N . GLY A 1 267 ? -26.727 -39.931 9.880 1.00 43.66 267 GLY A N 1
ATOM 2011 C CA . GLY A 1 267 ? -27.794 -40.927 9.753 1.00 43.66 267 GLY A CA 1
ATOM 2012 C C . GLY A 1 267 ? -29.053 -40.703 10.592 1.00 43.66 267 GLY A C 1
ATOM 2013 O O . GLY A 1 267 ? -30.034 -41.394 10.350 1.00 43.66 267 GLY A O 1
ATOM 2014 N N . GLU A 1 268 ? -29.072 -39.777 11.556 1.00 42.47 268 GLU A N 1
ATOM 2015 C CA . GLU A 1 268 ? -30.088 -39.830 12.626 1.00 42.47 268 GLU A CA 1
ATOM 2016 C C . GLU A 1 268 ? -30.763 -38.481 12.923 1.00 42.47 268 GLU A C 1
ATOM 2018 O O . GLU A 1 268 ? -30.909 -38.066 14.067 1.00 42.47 268 GLU A O 1
ATOM 2023 N N . ILE A 1 269 ? -31.196 -37.771 11.876 1.00 44.56 269 ILE A N 1
ATOM 2024 C CA . ILE A 1 269 ? -32.127 -36.640 12.024 1.00 44.56 269 ILE A CA 1
ATOM 2025 C C . ILE A 1 269 ? -33.276 -36.810 11.031 1.00 44.56 269 ILE A C 1
ATOM 2027 O O . ILE A 1 269 ? -33.361 -36.133 10.008 1.00 44.56 269 ILE A O 1
ATOM 2031 N N . ALA A 1 270 ? -34.161 -37.755 11.327 1.00 44.28 270 ALA A N 1
ATOM 2032 C CA . ALA A 1 270 ? -35.450 -37.868 10.663 1.00 44.28 270 ALA A CA 1
ATOM 2033 C C . ALA A 1 270 ? -36.522 -38.258 11.686 1.00 44.28 270 ALA A C 1
ATOM 2035 O O . ALA A 1 270 ? -36.945 -39.404 11.750 1.00 44.28 270 ALA A O 1
ATOM 2036 N N . GLU A 1 271 ? -36.990 -37.281 12.461 1.00 38.59 271 GLU A N 1
ATOM 2037 C CA . GLU A 1 271 ? -38.317 -37.364 13.069 1.00 38.59 271 GLU A CA 1
ATOM 2038 C C .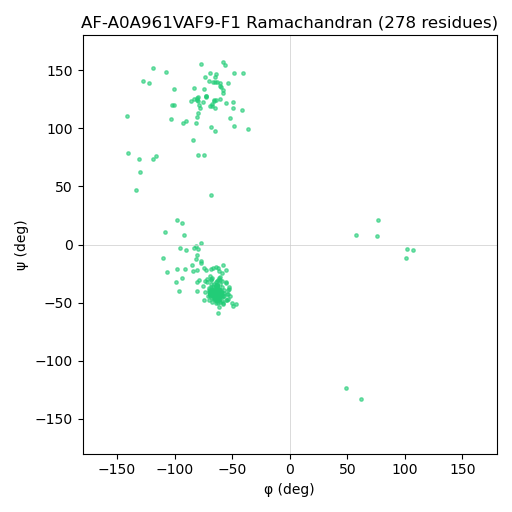 GLU A 1 271 ? -38.973 -35.971 13.024 1.00 38.59 271 GLU A C 1
ATOM 2040 O O . GLU A 1 271 ? -38.479 -35.031 13.654 1.00 38.59 271 GLU A O 1
ATOM 2045 N N . PRO A 1 272 ? -40.029 -35.763 12.216 1.00 43.00 272 PRO A N 1
ATOM 2046 C CA . PRO A 1 272 ? -40.711 -34.481 12.160 1.00 43.00 272 PRO A CA 1
ATOM 2047 C C . PRO A 1 272 ? -41.653 -34.343 13.362 1.00 43.00 272 PRO A C 1
ATOM 2049 O O . PRO A 1 272 ? -42.593 -35.118 13.529 1.00 43.00 272 PRO A O 1
ATOM 2052 N N . LEU A 1 273 ? -41.414 -33.311 14.174 1.00 39.41 273 LEU A N 1
ATOM 2053 C CA . LEU A 1 273 ? -42.324 -32.830 15.215 1.00 39.41 273 LEU A CA 1
ATOM 2054 C C . LEU A 1 273 ? -43.723 -32.584 14.621 1.00 39.41 273 LEU A C 1
ATOM 2056 O O . LEU A 1 273 ? -43.931 -31.644 13.852 1.00 39.41 273 LEU A O 1
ATOM 2060 N N . GLY A 1 274 ? -44.679 -33.441 14.982 1.00 34.62 274 GLY A N 1
ATOM 2061 C CA . GLY A 1 274 ? -46.086 -33.304 14.623 1.00 34.62 274 GLY A CA 1
ATOM 2062 C C . GLY A 1 274 ? -46.718 -32.093 15.308 1.00 34.62 274 GLY A C 1
ATOM 2063 O O . GLY A 1 274 ? -46.782 -32.017 16.533 1.00 34.62 274 GLY A O 1
ATOM 2064 N N . VAL A 1 275 ? -47.209 -31.147 14.509 1.00 42.31 275 VAL A N 1
ATOM 2065 C CA . VAL A 1 275 ? -48.064 -30.046 14.969 1.00 42.31 275 VAL A CA 1
ATOM 2066 C C . VAL A 1 275 ? -49.514 -30.550 14.972 1.00 42.31 275 VAL A C 1
ATOM 2068 O O . VAL A 1 275 ? -49.983 -30.991 13.920 1.00 42.31 275 VAL A O 1
ATOM 2071 N N . PRO A 1 276 ? -50.253 -30.505 16.095 1.00 43.50 276 PRO A N 1
ATOM 2072 C CA . PRO A 1 276 ? -51.660 -30.883 16.097 1.00 43.50 276 PRO A CA 1
ATOM 2073 C C . PRO A 1 276 ? -52.499 -29.804 15.398 1.00 43.50 276 PRO A C 1
ATOM 2075 O O . PRO A 1 276 ? -52.431 -28.620 15.730 1.00 43.50 276 PRO A O 1
ATOM 2078 N N . ALA A 1 277 ? -53.294 -30.228 14.417 1.00 39.25 277 ALA A N 1
ATOM 2079 C CA . ALA A 1 277 ? -54.286 -29.399 13.750 1.00 39.25 277 ALA A CA 1
ATOM 2080 C C . ALA A 1 277 ? -55.440 -29.085 14.717 1.00 39.25 277 ALA A C 1
ATOM 2082 O O . ALA A 1 277 ? -56.127 -29.991 15.187 1.00 39.25 277 ALA A O 1
ATOM 2083 N N . ALA A 1 278 ? -55.655 -27.802 15.003 1.00 36.38 278 ALA A N 1
ATOM 2084 C CA . ALA A 1 278 ? -56.858 -27.329 15.673 1.00 36.38 278 ALA A CA 1
ATOM 2085 C C . ALA A 1 278 ? -58.027 -27.339 14.676 1.00 36.38 278 ALA A C 1
ATOM 2087 O O . ALA A 1 278 ? -57.957 -26.707 13.621 1.00 36.38 278 ALA A O 1
ATOM 2088 N N . ALA A 1 279 ? -59.088 -28.062 15.025 1.00 39.72 279 ALA A N 1
ATOM 2089 C CA . ALA A 1 279 ? -60.395 -27.993 14.392 1.00 39.72 279 ALA A CA 1
ATOM 2090 C C . ALA A 1 279 ? -61.438 -27.635 15.460 1.00 39.72 279 ALA A C 1
ATOM 2092 O O . ALA A 1 279 ? -61.412 -28.224 16.542 1.00 39.72 279 ALA A O 1
ATOM 2093 N N . GLN A 1 280 ? -62.366 -26.759 15.051 1.00 36.44 280 GLN A N 1
ATOM 2094 C CA . GLN A 1 280 ? -63.527 -26.171 15.746 1.00 36.44 280 GLN A CA 1
ATOM 2095 C C . GLN A 1 280 ? -63.273 -24.842 16.460 1.00 36.44 280 GLN A C 1
ATOM 2097 O O . GLN A 1 280 ? -62.516 -24.805 17.451 1.00 36.44 280 GLN A O 1
#

Mean predicted aligned error: 11.9 Å

Solvent-accessible surface area (backbone atoms only — not comparable to full-atom values): 16748 Å² total; per-residue (Å²): 105,58,75,56,55,68,48,59,68,59,66,77,44,84,90,67,55,71,70,60,40,51,54,49,49,50,56,35,44,70,53,51,46,33,44,53,52,53,49,50,54,52,52,51,49,50,52,56,43,48,62,74,71,52,79,84,71,40,62,85,49,96,84,57,94,62,72,56,75,90,78,81,61,62,66,60,52,50,50,52,48,52,51,52,52,46,65,71,46,42,64,59,52,50,51,48,53,48,45,43,70,73,34,71,67,45,40,76,67,48,25,68,80,46,50,49,59,39,52,50,52,52,49,53,51,47,61,42,45,44,54,43,51,28,55,53,37,33,53,46,50,51,36,48,74,75,67,48,82,81,69,90,70,78,84,87,72,66,91,84,70,81,78,56,69,67,57,45,47,64,73,36,41,67,43,27,52,52,10,45,53,43,48,51,33,32,75,71,65,65,38,66,73,85,49,45,69,54,20,50,25,13,42,41,37,46,64,52,53,50,62,70,66,50,79,69,60,69,72,56,31,63,56,69,52,50,75,55,74,81,54,58,52,71,66,58,54,47,52,50,52,51,49,54,50,48,49,61,72,64,74,56,75,81,81,72,71,84,69,81,76,74,87,73,74,96,79,83,87,86,77,84,86,81,77,85,82,88,80,135

Sequence (280 aa):
CQGNLQHIRLLTARGFRPLSRLHLANGIMAYLSAPLWALFLVIGAIIALQGQTMPIDYFPDPYSLFPTWPVIDSDRALNLLAITAGVLLAPKLAGLAVLVQTDPMARRWGGWSRLLPAILAETLLSALVAPILMVHQCLSVGSVLVGRDGGWKPLRRAPGTAIPLAAFARFHAVETVIGMAMLIAIALGVLTPLLVPIAASLAFAVPLSILMSMRPEGWFQDFAATPLHRNPTNILRLRERCRSALDGALGQPPVSAPQAEPDIPAGEIAEPLGVPAAAQ

pLDDT: mean 81.55, std 15.9, range [34.62, 97.44]

Secondary structure (DSSP, 8-state):
-HHHHHGGGGGS-TT--HHHHHHHHHHHHHHHHHHHHHHHHHHHHHHHHHHHHSPP-S--STT-SS--PPP--HHHHHHHHHHHHHHHHHHHHHHHHHHHHH-HHHHHTTHHHHHHHHHHHHHHHHHHHHHHHHHHHHHHHHHHHTT-----------TT-PPPHHHHHHHTHHHHHHHHHHHHHHHTTSS-GGGHHHHHHHHTHHHHHHHHHSPP-THHHHHH--HHHHS--HHHHHHHHHHHHHHHHH-PSS-----------TT------PPPPP--